Protein AF-A0A2R7KM94-F1 (afdb_monomer_lite)

Foldseek 3Di:
DPQDQQDAPPPDPQLAFCLVVLVVLCVVVVVLVVVLVVDPDPVSVVQSVLLDFAKDALPDGRDHSVNLRVLQRVLQPPNDSNGRFKTKGKFWDDLVRLQVLLCVLPVDNDDWFLVVDGSSSSVSSVVVQVVVVQVVLQLQQVQFVCVVVPSRGSVQWSKIKIKDFWDFDACPDPCNVVVNDPGRDTDIGTGIMMIMITGLATPVSPDGGDQPDPFGFDWDDDPNDIDTGDGD

Secondary structure (DSSP, 8-state):
-PPP--PPGGG--S-S-SHHHHHHTTHHHHHHHHHHTT---HHHHHHHHTT---BB-SS--SB-HHHHHHHHHH--TT--TTS--EE--EEE--HHHHHHHHHHHH--S----GGGS-HHHHHHHHHHHHHHHHHHHHHHHHTT--GGGT--SGGGEEEEEEEE---BPPTTSHHHHTTSS-TTPBPSS---EEEEEEEEEETTS--B--TT-S-SSEEEEETTEEEEE---

Radius of gyration: 19.58 Å; chains: 1; bounding box: 46×34×66 Å

Sequence (232 aa):
MPISKPHSTLGADNKGSCSNLAIYLEKENEELDRIIKKSSSMSEIYQLENRKQGFFTASEINISTIDVISSIDNNKRKLGANDAKYFAPTISFSENELNHIAFLTTGKREVTSVFDLNLSELEQFNNLIREYGCKVMDNYALNFNRQDKGIKTGADLVYFAKIEHFRKYKGTDKEVINGKEISGEYKKGLQSHIHIIVSRKDKTQILKLSPTCNEKQTNRKIGNNEYQVGFD

Structure (mmCIF, N/CA/C/O backbone):
data_AF-A0A2R7KM94-F1
#
_entry.id   AF-A0A2R7KM94-F1
#
loop_
_atom_site.group_PDB
_atom_site.id
_atom_site.type_symbol
_atom_site.label_atom_id
_atom_site.label_alt_id
_atom_site.label_comp_id
_atom_site.label_asym_id
_atom_site.label_entity_id
_atom_site.label_seq_id
_atom_site.pdbx_PDB_ins_code
_atom_site.Cartn_x
_atom_site.Cartn_y
_atom_site.Cartn_z
_atom_site.occupancy
_atom_site.B_iso_or_equiv
_atom_site.auth_seq_id
_atom_site.auth_comp_id
_atom_site.auth_asym_id
_atom_site.auth_atom_id
_atom_site.pdbx_PDB_model_num
ATOM 1 N N . MET A 1 1 ? -7.644 -9.154 -12.229 1.00 34.53 1 MET A N 1
ATOM 2 C CA . MET A 1 1 ? -8.434 -7.906 -12.336 1.00 34.53 1 MET A CA 1
ATOM 3 C C . MET A 1 1 ? -7.580 -6.845 -13.005 1.00 34.53 1 MET A C 1
ATOM 5 O O . MET A 1 1 ? -6.393 -6.811 -12.694 1.00 34.53 1 MET A O 1
ATOM 9 N N . PRO A 1 2 ? -8.134 -6.001 -13.892 1.00 33.16 2 PRO A N 1
ATOM 10 C CA . PRO A 1 2 ? -7.406 -4.843 -14.393 1.00 33.16 2 PRO A CA 1
ATOM 11 C C . PRO A 1 2 ? -7.083 -3.923 -13.213 1.00 33.16 2 PRO A C 1
ATOM 13 O O . PRO A 1 2 ? -7.974 -3.495 -12.481 1.00 33.16 2 PRO A O 1
ATOM 16 N N . ILE A 1 3 ? -5.798 -3.662 -13.000 1.00 39.25 3 ILE A N 1
ATOM 17 C CA . ILE A 1 3 ? -5.342 -2.701 -12.000 1.00 39.25 3 ILE A CA 1
ATOM 18 C C . ILE A 1 3 ? -5.794 -1.328 -12.502 1.00 39.25 3 ILE A C 1
ATOM 20 O O . ILE A 1 3 ? -5.467 -0.939 -13.625 1.00 39.25 3 ILE A O 1
ATOM 24 N N . SER A 1 4 ? -6.597 -0.606 -11.713 1.00 40.94 4 SER A N 1
ATOM 25 C CA . SER A 1 4 ? -6.985 0.766 -12.054 1.00 40.94 4 SER A CA 1
ATOM 26 C C . SER A 1 4 ? -5.717 1.566 -12.337 1.00 40.94 4 SER A C 1
ATOM 28 O O . SER A 1 4 ? -4.798 1.522 -11.514 1.00 40.94 4 SER A O 1
ATOM 30 N N . LYS A 1 5 ? -5.653 2.266 -13.483 1.00 37.12 5 LYS A N 1
ATOM 31 C CA . LYS A 1 5 ? -4.481 3.069 -13.866 1.00 37.12 5 LYS A CA 1
ATOM 32 C C . LYS A 1 5 ? -3.977 3.836 -12.638 1.00 37.12 5 LYS A C 1
ATOM 34 O O . LYS A 1 5 ? -4.784 4.548 -12.035 1.00 37.12 5 LYS A O 1
ATOM 39 N N . PRO A 1 6 ? -2.697 3.691 -12.251 1.00 43.75 6 PRO A N 1
ATOM 40 C CA . PRO A 1 6 ? -2.171 4.364 -11.075 1.00 43.75 6 PRO A CA 1
ATOM 41 C C . PRO A 1 6 ? -2.336 5.870 -11.273 1.00 43.75 6 PRO A C 1
ATOM 43 O O . PRO A 1 6 ? -1.705 6.465 -12.146 1.00 43.75 6 PRO A O 1
ATOM 46 N N . HIS A 1 7 ? -3.233 6.477 -10.502 1.00 38.41 7 HIS A N 1
ATOM 47 C CA . HIS A 1 7 ? -3.357 7.924 -10.430 1.00 38.41 7 HIS A CA 1
ATOM 48 C C . HIS A 1 7 ? -2.357 8.403 -9.381 1.00 38.41 7 HIS A C 1
ATOM 50 O O . HIS A 1 7 ? -2.293 7.819 -8.299 1.00 38.41 7 HIS A O 1
ATOM 56 N N . SER A 1 8 ? -1.547 9.421 -9.681 1.00 40.44 8 SER A N 1
ATOM 57 C CA . SER A 1 8 ? -0.665 9.975 -8.659 1.00 40.44 8 SER A CA 1
ATOM 58 C C . SER A 1 8 ? -1.522 10.567 -7.543 1.00 40.44 8 SER A C 1
ATOM 60 O O . SER A 1 8 ? -2.350 11.455 -7.750 1.00 40.44 8 SER A O 1
ATOM 62 N N . THR A 1 9 ? -1.357 10.043 -6.334 1.00 42.62 9 THR A N 1
ATOM 63 C CA . THR A 1 9 ? -1.934 10.659 -5.145 1.00 42.62 9 THR A CA 1
ATOM 64 C C . THR A 1 9 ? -1.348 12.066 -4.996 1.00 42.62 9 THR A C 1
ATOM 66 O O . THR A 1 9 ? -0.131 12.229 -5.027 1.00 42.62 9 THR A O 1
ATOM 69 N N . LEU A 1 10 ? -2.219 13.066 -4.811 1.00 44.66 10 LEU A N 1
ATOM 70 C CA . LEU A 1 10 ? -1.891 14.458 -4.446 1.00 44.66 10 LEU A CA 1
ATOM 71 C C . LEU A 1 10 ? -1.339 15.374 -5.554 1.00 44.66 10 LEU A C 1
ATOM 73 O O . LEU A 1 10 ? -0.708 16.378 -5.240 1.00 44.66 10 LEU A O 1
ATOM 77 N N . GLY A 1 11 ? -1.561 15.081 -6.841 1.00 44.25 11 GLY A N 1
ATOM 78 C CA . GLY A 1 11 ? -1.118 15.986 -7.918 1.00 44.25 11 GLY A CA 1
ATOM 79 C C . GLY A 1 11 ? 0.408 16.142 -8.015 1.00 44.25 11 GLY A C 1
AT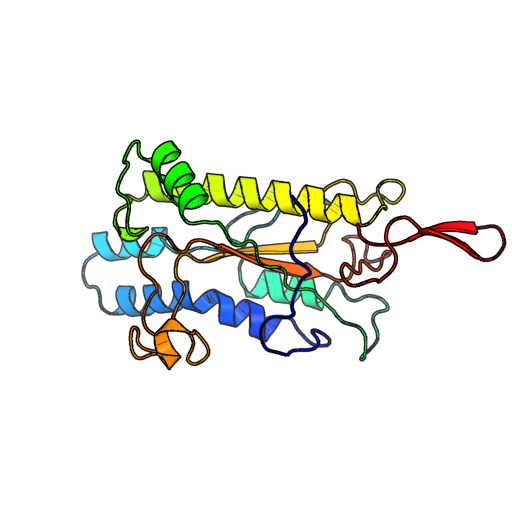OM 80 O O . GLY A 1 11 ? 0.897 16.993 -8.755 1.00 44.25 11 GLY A O 1
ATOM 81 N N . ALA A 1 12 ? 1.162 15.310 -7.290 1.00 58.69 12 ALA A N 1
ATOM 82 C CA . ALA A 1 12 ? 2.603 15.216 -7.403 1.00 58.69 12 ALA A CA 1
ATOM 83 C C . ALA A 1 12 ? 2.967 14.466 -8.691 1.00 58.69 12 ALA A C 1
ATOM 85 O O . ALA A 1 12 ? 2.310 13.503 -9.092 1.00 58.69 12 ALA A O 1
ATOM 86 N N . ASP A 1 13 ? 4.044 14.896 -9.340 1.00 76.50 13 ASP A N 1
ATOM 87 C CA . ASP A 1 13 ? 4.587 14.246 -10.535 1.00 76.50 13 ASP A CA 1
ATOM 88 C C . ASP A 1 13 ? 5.524 13.066 -10.202 1.00 76.50 13 ASP A C 1
ATOM 90 O O . ASP A 1 13 ? 6.129 12.468 -11.095 1.00 76.50 13 ASP A O 1
ATOM 94 N N . ASN A 1 14 ? 5.632 12.732 -8.908 1.00 88.94 14 ASN A N 1
ATOM 95 C CA . ASN A 1 14 ? 6.481 11.697 -8.319 1.00 88.94 14 ASN A CA 1
ATOM 96 C C . ASN A 1 14 ? 7.958 11.784 -8.742 1.00 88.94 14 ASN A C 1
ATOM 98 O O . ASN A 1 14 ? 8.660 10.774 -8.739 1.00 88.94 14 ASN A O 1
ATOM 102 N N . LYS A 1 15 ? 8.458 12.964 -9.134 1.00 92.69 15 LYS A N 1
ATOM 103 C CA . LYS A 1 15 ? 9.851 13.145 -9.590 1.00 92.69 15 LYS A CA 1
ATOM 104 C C . LYS A 1 15 ? 10.853 13.355 -8.454 1.00 92.69 15 LYS A C 1
ATOM 106 O O . LYS A 1 15 ? 12.063 13.261 -8.690 1.00 92.69 15 LYS A O 1
ATOM 111 N N . GLY A 1 16 ? 10.360 13.646 -7.253 1.00 91.06 16 GLY A N 1
ATOM 112 C CA . GLY A 1 16 ? 11.141 13.828 -6.031 1.00 91.06 16 GLY A CA 1
ATOM 113 C C . GLY A 1 16 ? 11.150 12.596 -5.124 1.00 91.06 16 GLY A C 1
ATOM 114 O O . GLY A 1 16 ? 10.899 11.477 -5.570 1.00 91.06 16 GLY A O 1
ATOM 115 N N . SER A 1 17 ? 11.448 12.837 -3.847 1.00 95.19 17 SER A N 1
ATOM 116 C CA . SER A 1 17 ? 11.393 11.836 -2.776 1.00 95.19 17 SER A CA 1
ATOM 117 C C . SER A 1 17 ? 9.972 11.303 -2.562 1.00 95.19 17 SER A C 1
ATOM 119 O O . SER A 1 17 ? 8.992 12.023 -2.790 1.00 95.19 17 SER A O 1
ATOM 121 N N . CYS A 1 18 ? 9.845 10.057 -2.095 1.00 95.81 18 CYS A N 1
ATOM 122 C CA . CYS A 1 18 ? 8.560 9.516 -1.639 1.00 95.81 18 CYS A CA 1
ATOM 123 C C . CYS A 1 18 ? 8.186 9.922 -0.201 1.00 95.81 18 CYS A C 1
ATOM 125 O O . CYS A 1 18 ? 7.099 9.566 0.253 1.00 95.81 18 CYS A O 1
ATOM 127 N N . SER A 1 19 ? 9.033 10.689 0.497 1.00 96.25 19 SER A N 1
ATOM 128 C CA . SER A 1 19 ? 8.860 11.055 1.911 1.00 96.25 19 SER A CA 1
ATOM 129 C C . SER A 1 19 ? 7.503 11.663 2.236 1.00 96.25 19 SER A C 1
ATOM 131 O O . SER A 1 19 ? 6.852 11.205 3.168 1.00 96.25 19 SER A O 1
ATOM 133 N N . ASN A 1 20 ? 7.030 12.624 1.440 1.00 93.25 20 ASN A N 1
ATOM 134 C CA . ASN A 1 20 ? 5.726 13.253 1.659 1.00 93.25 20 ASN A CA 1
ATOM 135 C C . ASN A 1 20 ? 4.589 12.224 1.679 1.00 93.25 20 ASN A C 1
ATOM 137 O O . ASN A 1 20 ? 3.695 12.314 2.516 1.00 93.25 20 ASN A O 1
ATOM 141 N N . LEU A 1 21 ? 4.626 11.243 0.770 1.00 94.56 21 LEU A N 1
ATOM 142 C CA . LEU A 1 21 ? 3.619 10.189 0.719 1.00 94.56 21 LEU A CA 1
ATOM 143 C C . LEU A 1 21 ? 3.811 9.191 1.864 1.00 94.56 21 LEU A C 1
ATOM 145 O O . LEU A 1 21 ? 2.848 8.891 2.555 1.00 94.56 21 LEU A O 1
ATOM 149 N N . ALA A 1 22 ? 5.033 8.705 2.088 1.00 96.75 22 ALA A N 1
ATOM 150 C CA . ALA A 1 22 ? 5.311 7.724 3.135 1.00 96.75 22 ALA A CA 1
ATOM 151 C C . ALA A 1 22 ? 4.930 8.250 4.532 1.00 96.75 22 ALA A C 1
ATOM 153 O O . ALA A 1 22 ? 4.235 7.561 5.270 1.00 96.75 22 ALA A O 1
ATOM 154 N N . ILE A 1 23 ? 5.281 9.504 4.842 1.00 96.56 23 ILE A N 1
ATOM 155 C CA . ILE A 1 23 ? 4.909 10.182 6.093 1.00 96.56 23 ILE A CA 1
ATOM 156 C C . ILE A 1 23 ? 3.394 10.396 6.167 1.00 96.56 23 ILE A C 1
ATOM 158 O O . ILE A 1 23 ? 2.790 10.140 7.201 1.00 96.56 23 ILE A O 1
ATOM 162 N N . TYR A 1 24 ? 2.743 10.813 5.076 1.00 94.81 24 TYR A N 1
ATOM 163 C CA . TYR A 1 24 ? 1.285 10.974 5.068 1.00 94.81 24 TYR A CA 1
ATOM 164 C C . TYR A 1 24 ? 0.539 9.672 5.404 1.00 94.81 24 TYR A C 1
ATOM 166 O O . TYR A 1 24 ? -0.523 9.711 6.026 1.00 94.81 24 TYR A O 1
ATOM 174 N N . LEU A 1 25 ? 1.086 8.517 5.017 1.00 96.38 25 LEU A N 1
ATOM 175 C CA . LEU A 1 25 ? 0.521 7.204 5.339 1.00 96.38 25 LEU A CA 1
ATOM 176 C C . LEU A 1 25 ? 0.733 6.793 6.812 1.00 96.38 25 LEU A C 1
ATOM 178 O O . LEU A 1 25 ? 0.219 5.764 7.240 1.00 96.38 25 LEU A O 1
ATOM 182 N N . GLU A 1 26 ? 1.452 7.568 7.630 1.00 96.62 26 GLU A N 1
ATOM 183 C CA . GLU A 1 26 ? 1.512 7.363 9.089 1.00 96.62 26 GLU A CA 1
ATOM 184 C C . GLU A 1 26 ? 0.308 7.938 9.838 1.00 96.62 26 GLU A C 1
ATOM 186 O O . GLU A 1 26 ? 0.113 7.613 11.005 1.00 96.62 26 GLU A O 1
ATOM 191 N N . LYS A 1 27 ? -0.554 8.718 9.174 1.00 95.56 27 LYS A N 1
ATOM 192 C CA . LYS A 1 27 ? -1.672 9.432 9.812 1.00 95.56 27 LYS A CA 1
ATOM 193 C C . LYS A 1 27 ? -2.559 8.571 10.723 1.00 95.56 27 LYS A C 1
ATOM 195 O O . LYS A 1 27 ? -2.939 9.041 11.789 1.00 95.56 27 LYS A O 1
ATOM 200 N N . GLU A 1 28 ? -2.877 7.329 10.347 1.00 96.62 28 GLU A N 1
ATOM 201 C CA . GLU A 1 28 ? -3.707 6.447 11.188 1.00 96.62 28 GLU A CA 1
ATOM 202 C C . GLU A 1 28 ? -2.956 5.987 12.450 1.00 96.62 28 GLU A C 1
ATOM 204 O O . GLU A 1 28 ? -3.523 5.986 13.543 1.00 96.62 28 GLU A O 1
ATOM 209 N N . ASN A 1 29 ? -1.660 5.679 12.332 1.00 97.69 29 ASN A N 1
ATOM 210 C CA . ASN A 1 29 ? -0.816 5.352 13.483 1.00 97.69 29 ASN A CA 1
ATOM 211 C C . ASN A 1 29 ? -0.631 6.571 14.399 1.00 97.69 29 ASN A C 1
ATOM 213 O O . ASN A 1 29 ? -0.707 6.438 15.618 1.00 97.69 29 ASN A O 1
ATOM 217 N N . GLU A 1 30 ? -0.453 7.767 13.830 1.00 97.38 30 GLU A N 1
ATOM 218 C CA . GLU A 1 30 ? -0.356 9.013 14.598 1.00 97.38 30 GLU A CA 1
ATOM 219 C C . GLU A 1 30 ? -1.650 9.332 15.360 1.00 97.38 30 GLU A C 1
ATOM 221 O O . GLU A 1 30 ? -1.606 9.879 16.465 1.00 97.38 30 GLU A O 1
ATOM 226 N N . GLU A 1 31 ? -2.816 9.025 14.784 1.00 95.62 31 GLU A N 1
ATOM 227 C CA . GLU A 1 31 ? -4.097 9.157 15.480 1.00 95.62 31 GLU A CA 1
ATOM 228 C C . GLU A 1 31 ? -4.171 8.196 16.676 1.00 95.62 31 GLU A C 1
ATOM 230 O O . GLU A 1 31 ? -4.519 8.636 17.776 1.00 95.62 31 GLU A O 1
ATOM 235 N N . LEU A 1 32 ? -3.752 6.934 16.511 1.00 96.62 32 LEU A N 1
ATOM 236 C CA . LEU A 1 32 ? -3.639 5.977 17.619 1.00 96.62 32 LEU A CA 1
ATOM 237 C C . LEU A 1 32 ? -2.663 6.470 18.698 1.00 96.62 32 LEU A C 1
ATOM 239 O O . LEU A 1 32 ? -3.003 6.438 19.879 1.00 96.62 32 LEU A O 1
ATOM 243 N N . ASP A 1 33 ? -1.504 7.014 18.319 1.00 97.31 33 ASP A N 1
ATOM 244 C CA . ASP A 1 33 ? -0.525 7.579 19.259 1.00 97.31 33 ASP A CA 1
ATOM 245 C C . ASP A 1 33 ? -1.107 8.711 20.109 1.00 97.31 33 ASP A C 1
ATOM 247 O O . ASP A 1 33 ? -0.806 8.834 21.299 1.00 97.31 33 ASP A O 1
ATOM 251 N N . ARG A 1 34 ? -1.952 9.563 19.518 1.00 97.00 34 ARG A N 1
ATOM 252 C CA . ARG A 1 34 ? -2.625 10.642 20.258 1.00 97.00 34 ARG A CA 1
ATOM 253 C C . ARG A 1 34 ? -3.618 10.098 21.279 1.00 97.00 34 ARG A C 1
ATOM 255 O O . ARG A 1 34 ? -3.794 10.734 22.318 1.00 97.00 34 ARG A O 1
ATOM 262 N N . ILE A 1 35 ? -4.266 8.970 20.990 1.00 95.62 35 ILE A N 1
ATOM 263 C CA . ILE A 1 35 ? -5.181 8.298 21.921 1.00 95.62 35 ILE A CA 1
ATOM 264 C C . ILE A 1 35 ? -4.371 7.617 23.030 1.00 95.62 35 ILE A C 1
ATOM 266 O O . ILE A 1 35 ? -4.636 7.857 24.205 1.00 95.62 35 ILE A O 1
ATOM 270 N N . ILE A 1 36 ? -3.321 6.871 22.672 1.00 96.31 36 ILE A N 1
ATOM 271 C CA . ILE A 1 36 ? -2.410 6.193 23.607 1.00 96.31 36 ILE A CA 1
ATOM 272 C C . ILE A 1 36 ? -1.829 7.176 24.626 1.00 96.31 36 ILE A C 1
ATOM 274 O O . ILE A 1 36 ? -1.889 6.921 25.824 1.00 96.31 36 ILE A O 1
ATOM 278 N N . LYS A 1 37 ? -1.353 8.347 24.181 1.00 96.06 37 LYS A N 1
ATOM 279 C CA . LYS A 1 37 ? -0.810 9.398 25.064 1.00 96.06 37 LYS A CA 1
ATOM 280 C C . LYS A 1 37 ? -1.805 9.928 26.100 1.00 96.06 37 LYS A C 1
ATOM 282 O O . LYS A 1 37 ? -1.381 10.524 27.086 1.00 96.06 37 LYS A O 1
ATOM 287 N N . LYS A 1 38 ? -3.109 9.780 25.855 1.00 94.88 38 LYS A N 1
ATOM 288 C CA . LYS A 1 38 ? -4.180 10.203 26.768 1.00 94.88 38 LYS A CA 1
ATOM 289 C C . LYS A 1 38 ? -4.696 9.060 27.641 1.00 94.88 38 LYS A C 1
ATOM 291 O O . LYS A 1 38 ? -5.415 9.333 28.599 1.00 94.88 38 LYS A O 1
ATOM 296 N N . SER A 1 39 ? -4.373 7.812 27.305 1.00 91.62 39 SER A N 1
ATOM 297 C CA . SER A 1 39 ? -4.818 6.649 28.063 1.00 91.62 39 SER A CA 1
ATOM 298 C C . SER A 1 39 ? -3.921 6.418 29.276 1.00 91.62 39 SER A C 1
ATOM 300 O O . SER A 1 39 ? -2.696 6.478 29.193 1.00 91.62 39 SER A O 1
ATOM 302 N N . SER A 1 40 ? -4.550 6.112 30.408 1.00 90.50 40 SER A N 1
ATOM 303 C CA . SER A 1 40 ? -3.872 5.687 31.640 1.00 90.50 40 SER A CA 1
ATOM 304 C C . SER A 1 40 ? -3.944 4.171 31.851 1.00 90.50 40 SER A C 1
ATOM 306 O O . SER A 1 40 ? -3.410 3.657 32.833 1.00 90.50 40 SER A O 1
ATOM 308 N N . SER A 1 41 ? -4.635 3.444 30.967 1.00 95.38 41 SER A N 1
ATOM 309 C CA . SER A 1 41 ? -4.872 2.009 31.103 1.00 95.38 41 SER A CA 1
ATOM 310 C C . SER A 1 41 ? -3.864 1.213 30.282 1.00 95.38 41 SER A C 1
ATOM 312 O O . SER A 1 41 ? -3.861 1.270 29.055 1.00 95.38 41 SER A O 1
ATOM 314 N N . MET A 1 42 ? -3.049 0.397 30.953 1.00 94.38 42 MET A N 1
ATOM 315 C CA . MET A 1 42 ? -2.065 -0.459 30.280 1.00 94.38 42 MET A CA 1
ATOM 316 C C . MET A 1 42 ? -2.716 -1.433 29.286 1.00 94.38 42 MET A C 1
ATOM 318 O O . MET A 1 42 ? -2.145 -1.718 28.235 1.00 94.38 42 MET A O 1
ATOM 322 N N . SER A 1 43 ? -3.920 -1.931 29.593 1.00 94.12 43 SER A N 1
ATOM 323 C CA . SER A 1 43 ? -4.640 -2.833 28.691 1.00 94.12 43 SER A CA 1
ATOM 324 C C . SER A 1 43 ? -5.119 -2.114 27.432 1.00 94.12 43 SER A C 1
ATOM 326 O O . SER A 1 43 ? -5.012 -2.672 26.346 1.00 94.12 43 SER A O 1
ATOM 328 N N . GLU A 1 44 ? -5.591 -0.873 27.548 1.00 94.06 44 GLU A N 1
ATOM 329 C CA . GLU A 1 44 ? -6.017 -0.067 26.401 1.00 94.06 44 GLU A CA 1
ATOM 330 C C . GLU A 1 44 ? -4.821 0.324 25.527 1.00 94.06 44 GLU A C 1
ATOM 332 O O . GLU A 1 44 ? -4.880 0.166 24.310 1.00 94.06 44 GLU A O 1
ATOM 337 N N . ILE A 1 45 ? -3.710 0.742 26.144 1.00 96.06 45 ILE A N 1
ATOM 338 C CA . ILE A 1 45 ? -2.457 1.034 25.436 1.00 96.06 45 ILE A CA 1
ATOM 339 C C . ILE A 1 45 ? -2.010 -0.192 24.635 1.00 96.06 45 ILE A C 1
ATOM 341 O O . ILE A 1 45 ? -1.762 -0.081 23.438 1.00 96.06 45 ILE A O 1
ATOM 345 N N . TYR A 1 46 ? -1.984 -1.374 25.259 1.00 96.19 46 TYR A N 1
ATOM 346 C CA . TYR A 1 46 ? -1.641 -2.619 24.570 1.00 96.19 46 TYR A CA 1
ATOM 347 C C . TYR A 1 46 ? -2.576 -2.904 23.384 1.00 96.19 46 TYR A C 1
ATOM 349 O O . TYR A 1 46 ? -2.111 -3.264 22.304 1.00 96.19 46 TYR A O 1
ATOM 357 N N . GLN A 1 47 ? -3.886 -2.714 23.552 1.00 95.00 47 GLN A N 1
ATOM 358 C CA . GLN A 1 47 ? -4.864 -2.919 22.479 1.00 95.00 47 GLN A CA 1
ATOM 359 C C . GLN A 1 47 ? -4.657 -1.947 21.310 1.00 95.00 47 GLN A C 1
ATOM 36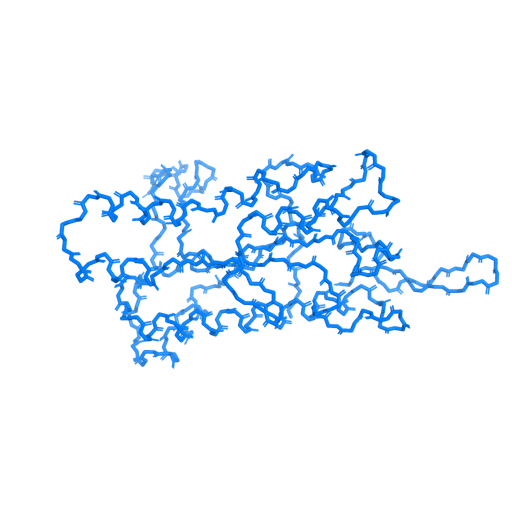1 O O . GLN A 1 47 ? -4.737 -2.361 20.158 1.00 95.00 47 GLN A O 1
ATOM 366 N N . LEU A 1 48 ? -4.386 -0.669 21.583 1.00 96.25 48 LEU A N 1
ATOM 367 C CA . LEU A 1 48 ? -4.181 0.353 20.553 1.00 96.25 48 LEU A CA 1
ATOM 368 C C . LEU A 1 48 ? -2.845 0.181 19.821 1.00 96.25 48 LEU A C 1
ATOM 370 O O . LEU A 1 48 ? -2.802 0.315 18.601 1.00 96.25 48 LEU A O 1
ATOM 374 N N . GLU A 1 49 ? -1.774 -0.168 20.536 1.00 96.19 49 GLU A N 1
ATOM 375 C CA . GLU A 1 49 ? -0.463 -0.453 19.939 1.00 96.19 49 GLU A CA 1
ATOM 376 C C . GLU A 1 49 ? -0.545 -1.610 18.935 1.00 96.19 49 GLU A C 1
ATOM 378 O O . GLU A 1 49 ? -0.073 -1.491 17.807 1.00 96.19 49 GLU A O 1
ATOM 383 N N . ASN A 1 50 ? -1.245 -2.694 19.289 1.00 96.44 50 ASN A N 1
ATOM 384 C CA . ASN A 1 50 ? -1.424 -3.856 18.409 1.00 96.44 50 ASN A CA 1
ATOM 385 C C . ASN A 1 50 ? -2.396 -3.612 17.235 1.00 96.44 50 ASN A C 1
ATOM 387 O O . ASN A 1 50 ? -2.608 -4.507 16.422 1.00 96.44 50 ASN A O 1
ATOM 391 N N . ARG A 1 51 ? -2.996 -2.419 17.124 1.00 97.00 51 ARG A N 1
ATOM 392 C CA . ARG A 1 51 ? -3.814 -2.020 15.965 1.00 97.00 51 ARG A CA 1
ATOM 393 C C . ARG A 1 51 ? -3.020 -1.252 14.911 1.00 97.00 51 ARG A C 1
ATOM 395 O O . ARG A 1 51 ? -3.491 -1.142 13.778 1.00 97.00 51 ARG A O 1
ATOM 402 N N . LYS A 1 52 ? -1.836 -0.735 15.255 1.00 97.56 52 LYS A N 1
ATOM 403 C CA . LYS A 1 52 ? -0.979 0.002 14.319 1.00 97.56 52 LYS A CA 1
ATOM 404 C C . LYS A 1 52 ? -0.570 -0.878 13.145 1.00 97.56 52 LYS A C 1
ATOM 406 O O . LYS A 1 52 ? -0.308 -2.066 13.308 1.00 97.56 52 LYS A O 1
ATOM 411 N N . GLN A 1 53 ? -0.483 -0.274 11.966 1.00 97.81 53 GLN A N 1
ATOM 412 C CA . GLN A 1 53 ? -0.070 -0.959 10.743 1.00 97.81 53 GLN A CA 1
ATOM 413 C C . GLN A 1 53 ? 1.295 -0.445 10.294 1.00 97.81 53 GLN A C 1
ATOM 415 O O . GLN A 1 53 ? 1.499 0.763 10.172 1.00 97.81 53 GLN A O 1
ATOM 420 N N . GLY A 1 54 ? 2.238 -1.349 10.032 1.00 98.12 54 GLY A N 1
ATOM 421 C CA . GLY A 1 54 ? 3.502 -1.014 9.374 1.00 98.12 54 GLY A CA 1
ATOM 422 C C . GLY A 1 54 ? 3.437 -1.204 7.859 1.00 98.12 54 GLY A C 1
ATOM 423 O O . GLY A 1 54 ? 2.474 -1.761 7.326 1.00 98.12 54 GLY A O 1
ATOM 424 N N . PHE A 1 55 ? 4.479 -0.763 7.150 1.00 98.81 55 PHE A N 1
ATOM 425 C CA . PHE A 1 55 ? 4.613 -1.109 5.737 1.00 98.81 55 PHE A CA 1
ATOM 426 C C . PHE A 1 55 ? 4.963 -2.594 5.576 1.00 98.81 55 PHE A C 1
ATOM 428 O O . PHE A 1 55 ? 5.544 -3.217 6.464 1.00 98.81 55 PHE A O 1
ATOM 435 N N . PHE A 1 56 ? 4.634 -3.161 4.423 1.00 98.81 56 PHE A N 1
ATOM 436 C CA . PHE A 1 56 ? 4.954 -4.536 4.068 1.00 98.81 56 PHE A CA 1
ATOM 437 C C . PHE A 1 56 ? 5.417 -4.654 2.613 1.00 98.81 56 PHE A C 1
ATOM 439 O O . PHE A 1 56 ? 5.112 -3.812 1.764 1.00 98.81 56 PHE A O 1
ATOM 446 N N . THR A 1 57 ? 6.159 -5.717 2.329 1.00 98.50 57 THR A N 1
ATOM 447 C CA . THR A 1 57 ? 6.558 -6.155 0.986 1.00 98.50 57 THR A CA 1
ATOM 448 C C . THR A 1 57 ? 6.013 -7.564 0.726 1.00 98.50 57 THR A C 1
ATOM 450 O O . THR A 1 57 ? 5.142 -8.045 1.447 1.00 98.50 57 THR A O 1
ATOM 453 N N . ALA A 1 58 ? 6.524 -8.254 -0.295 1.00 96.69 58 ALA A N 1
ATOM 454 C CA . ALA A 1 58 ? 6.167 -9.645 -0.568 1.00 96.69 58 ALA A CA 1
ATOM 455 C C . ALA A 1 58 ? 6.605 -10.617 0.546 1.00 96.69 58 ALA A C 1
ATOM 457 O O . ALA A 1 58 ? 6.013 -11.685 0.677 1.00 96.69 58 ALA A O 1
ATOM 458 N N . SER A 1 59 ? 7.639 -10.272 1.321 1.00 95.25 59 SER A N 1
ATOM 459 C CA . SER A 1 59 ? 8.269 -11.178 2.295 1.00 95.25 59 SER A CA 1
ATOM 460 C C . SER A 1 59 ? 8.382 -10.616 3.709 1.00 95.25 59 SER A C 1
ATOM 462 O O . SER A 1 59 ? 8.617 -11.375 4.643 1.00 95.25 59 SER A O 1
ATOM 464 N N . GLU A 1 60 ? 8.245 -9.304 3.876 1.00 97.88 60 GLU A N 1
ATOM 465 C CA . GLU A 1 60 ? 8.472 -8.623 5.150 1.00 97.88 60 GLU A CA 1
ATOM 466 C C . GLU A 1 60 ? 7.258 -7.782 5.533 1.00 97.88 60 GLU A C 1
ATOM 468 O O . GLU A 1 60 ? 6.596 -7.200 4.674 1.00 97.88 60 GLU A O 1
ATOM 473 N N . ILE A 1 61 ? 6.988 -7.705 6.833 1.00 97.75 61 ILE A N 1
ATOM 474 C CA . ILE A 1 61 ? 5.943 -6.873 7.435 1.00 97.75 61 ILE A CA 1
ATOM 475 C C . ILE A 1 61 ? 6.579 -5.940 8.467 1.00 97.75 61 ILE A C 1
ATOM 477 O O . ILE A 1 61 ? 7.710 -6.166 8.891 1.00 97.75 61 ILE A O 1
ATOM 481 N N . ASN A 1 62 ? 5.836 -4.928 8.910 1.00 96.94 62 ASN A N 1
ATOM 482 C CA . ASN A 1 62 ? 6.264 -3.987 9.952 1.00 96.94 62 ASN A CA 1
ATOM 483 C C . ASN A 1 62 ? 7.521 -3.174 9.597 1.00 96.94 62 ASN A C 1
ATOM 485 O O . ASN A 1 62 ? 8.332 -2.841 10.458 1.00 96.94 62 ASN A O 1
ATOM 489 N N . ILE A 1 63 ? 7.660 -2.819 8.321 1.00 98.50 63 ILE A N 1
ATOM 490 C CA . ILE A 1 63 ? 8.746 -1.984 7.807 1.00 98.50 63 ILE A CA 1
ATOM 491 C C . ILE A 1 63 ? 8.480 -0.522 8.180 1.00 98.50 63 ILE A C 1
ATOM 493 O O . ILE A 1 63 ? 7.349 -0.033 8.064 1.00 98.50 63 ILE A O 1
ATOM 497 N N . SER A 1 64 ? 9.524 0.182 8.622 1.00 98.06 64 SER A N 1
ATOM 498 C CA . SER A 1 64 ? 9.413 1.573 9.057 1.00 98.06 64 SER A CA 1
ATOM 499 C C . SER A 1 64 ? 9.307 2.545 7.879 1.00 98.06 64 SER A C 1
ATOM 501 O O . SER A 1 64 ? 9.857 2.315 6.801 1.00 98.06 64 SER A O 1
ATOM 503 N N . THR A 1 65 ? 8.670 3.696 8.102 1.00 98.12 65 THR A N 1
ATOM 504 C CA . THR A 1 65 ? 8.619 4.783 7.108 1.00 98.12 65 THR A CA 1
ATOM 505 C C . THR A 1 65 ? 10.014 5.225 6.647 1.00 98.12 65 THR A C 1
ATOM 507 O O . THR A 1 65 ? 10.209 5.532 5.472 1.00 98.12 65 THR A O 1
ATOM 510 N N . ILE A 1 66 ? 11.009 5.227 7.539 1.00 98.25 66 ILE A N 1
ATOM 511 C CA . ILE A 1 66 ? 12.382 5.634 7.207 1.00 98.25 66 ILE A CA 1
ATOM 512 C C . ILE A 1 66 ? 13.014 4.640 6.225 1.00 98.25 66 ILE A C 1
ATOM 514 O O . ILE A 1 66 ? 13.630 5.058 5.241 1.00 98.25 66 ILE A O 1
ATOM 518 N N . ASP A 1 67 ? 12.810 3.341 6.447 1.00 98.56 67 ASP A N 1
ATOM 519 C CA . ASP A 1 67 ? 13.332 2.290 5.569 1.00 98.56 67 ASP A CA 1
ATOM 520 C C . ASP A 1 67 ? 12.680 2.339 4.188 1.00 98.56 67 ASP A C 1
ATOM 522 O O . ASP A 1 67 ? 13.368 2.190 3.175 1.00 98.56 67 ASP A O 1
ATOM 526 N N . VAL A 1 68 ? 11.374 2.626 4.131 1.00 98.62 68 VAL A N 1
ATOM 527 C CA . VAL A 1 68 ? 10.640 2.837 2.874 1.00 98.62 68 VAL A CA 1
ATOM 528 C C . VAL A 1 68 ? 11.247 3.997 2.087 1.00 98.62 68 VAL A C 1
ATOM 530 O O . VAL A 1 68 ? 11.580 3.835 0.910 1.00 98.62 68 VAL A O 1
ATOM 533 N N . ILE A 1 69 ? 11.424 5.155 2.734 1.00 98.44 69 ILE A N 1
ATOM 534 C CA . ILE A 1 69 ? 11.977 6.361 2.101 1.00 98.44 69 ILE A CA 1
ATOM 535 C C . ILE A 1 69 ? 13.387 6.089 1.592 1.00 98.44 69 ILE A C 1
ATOM 537 O O . ILE A 1 69 ? 13.673 6.311 0.416 1.00 98.44 69 ILE A O 1
ATOM 541 N N . SER A 1 70 ? 14.252 5.557 2.455 1.00 98.50 70 SER A N 1
ATOM 542 C CA . SER A 1 70 ? 15.634 5.233 2.105 1.00 98.50 70 SER A CA 1
ATOM 543 C C . SER A 1 70 ? 15.700 4.263 0.924 1.00 98.50 70 SER A C 1
ATOM 545 O O . SER A 1 70 ? 16.432 4.497 -0.041 1.00 98.50 70 SER A O 1
ATOM 547 N N . SER A 1 71 ? 14.894 3.201 0.950 1.00 98.31 71 SER A N 1
ATOM 548 C CA . SER A 1 71 ? 14.896 2.174 -0.092 1.00 98.31 71 SER A CA 1
ATOM 549 C C . SER A 1 71 ? 14.439 2.717 -1.443 1.00 98.31 71 SER A C 1
ATOM 551 O O . SER A 1 71 ? 15.105 2.487 -2.452 1.00 98.31 71 SER A O 1
ATOM 553 N N . ILE A 1 72 ? 13.332 3.463 -1.482 1.00 98.19 72 ILE A N 1
ATOM 554 C CA . ILE A 1 72 ? 12.789 4.022 -2.726 1.00 98.19 72 ILE A CA 1
ATOM 555 C C . ILE A 1 72 ? 13.698 5.130 -3.274 1.00 98.19 72 ILE A C 1
ATOM 557 O O . ILE A 1 72 ? 14.052 5.111 -4.455 1.00 98.19 72 ILE A O 1
ATOM 561 N N . ASP A 1 73 ? 14.142 6.062 -2.431 1.00 97.44 73 ASP A N 1
ATOM 562 C CA . ASP A 1 73 ? 14.906 7.231 -2.877 1.00 97.44 73 ASP A CA 1
ATOM 563 C C . ASP A 1 73 ? 16.328 6.888 -3.336 1.00 97.44 73 ASP A C 1
ATOM 565 O O . ASP A 1 73 ? 16.906 7.620 -4.153 1.00 97.44 73 ASP A O 1
ATOM 569 N N . ASN A 1 74 ? 16.896 5.783 -2.846 1.00 97.88 74 ASN A N 1
ATOM 570 C CA . ASN A 1 74 ? 18.193 5.271 -3.289 1.00 97.88 74 ASN A CA 1
ATOM 571 C C . ASN A 1 74 ? 18.088 4.373 -4.536 1.00 97.88 74 ASN A C 1
ATOM 573 O O . ASN A 1 74 ? 19.090 4.128 -5.216 1.00 97.88 74 ASN A O 1
ATOM 577 N N . ASN A 1 75 ? 16.884 3.936 -4.912 1.00 97.88 75 ASN A N 1
ATOM 578 C CA . ASN A 1 75 ? 16.633 3.070 -6.064 1.00 97.88 75 ASN A CA 1
ATOM 579 C C . ASN A 1 75 ? 16.414 3.874 -7.365 1.00 97.88 75 ASN A C 1
ATOM 581 O O . ASN A 1 75 ? 15.436 3.696 -8.084 1.00 97.88 75 ASN A O 1
ATOM 585 N N . LYS A 1 76 ? 17.333 4.797 -7.684 1.00 96.38 76 LYS A N 1
ATOM 586 C CA . LYS A 1 76 ? 17.162 5.787 -8.770 1.00 96.38 76 LYS A CA 1
ATOM 587 C C . LYS A 1 76 ? 18.279 5.825 -9.815 1.00 96.38 76 LYS A C 1
ATOM 589 O O . LYS A 1 76 ? 18.409 6.814 -10.542 1.00 96.38 76 LYS A O 1
ATOM 594 N N . ARG A 1 77 ? 19.098 4.773 -9.934 1.00 97.19 77 ARG A N 1
ATOM 595 C CA . ARG A 1 77 ? 20.217 4.738 -10.895 1.00 97.19 77 ARG A CA 1
ATOM 596 C C . ARG A 1 77 ? 19.751 5.081 -12.317 1.00 97.19 77 ARG A C 1
ATOM 598 O O . ARG A 1 77 ? 18.864 4.427 -12.872 1.00 97.19 77 ARG A O 1
ATOM 605 N N . LYS A 1 78 ? 20.407 6.079 -12.926 1.00 95.75 78 LYS A N 1
ATOM 606 C CA . LYS A 1 78 ? 20.121 6.603 -14.280 1.00 95.75 78 LYS A CA 1
ATOM 607 C C . LYS A 1 78 ? 18.693 7.160 -14.461 1.00 95.75 78 LYS A C 1
ATOM 609 O O . LYS A 1 78 ? 18.175 7.165 -15.584 1.00 95.75 78 LYS A O 1
ATOM 614 N N . LEU A 1 79 ? 18.043 7.607 -13.384 1.00 95.69 79 LEU A N 1
ATOM 615 C CA . LEU A 1 79 ? 16.847 8.451 -13.460 1.00 95.69 79 LEU A CA 1
ATOM 616 C C . LEU A 1 79 ? 17.256 9.927 -13.416 1.00 95.69 79 LEU A C 1
ATOM 618 O O . LEU A 1 79 ? 18.005 10.337 -12.532 1.00 95.69 79 LEU A O 1
ATOM 622 N N . GLY A 1 80 ? 16.773 10.715 -14.375 1.00 94.25 80 GLY A N 1
ATOM 623 C CA . GLY A 1 80 ? 17.017 12.158 -14.427 1.00 94.25 80 GLY A CA 1
ATOM 624 C C . GLY A 1 80 ? 16.127 12.950 -13.467 1.00 94.25 80 GLY A C 1
ATOM 625 O O . GLY A 1 80 ? 15.235 12.405 -12.818 1.00 94.25 80 GLY A O 1
ATOM 626 N N . ALA A 1 81 ? 16.316 14.269 -13.410 1.00 92.38 81 ALA A N 1
ATOM 627 C CA . ALA A 1 81 ? 15.468 15.152 -12.603 1.00 92.38 81 ALA A CA 1
ATOM 628 C C . ALA A 1 81 ? 13.987 15.062 -13.016 1.00 92.38 81 ALA A C 1
ATOM 630 O O . ALA A 1 81 ? 13.116 14.932 -12.164 1.00 92.38 81 ALA A O 1
ATOM 631 N N . ASN A 1 82 ? 13.721 15.007 -14.325 1.00 92.12 82 ASN A N 1
ATOM 632 C CA . ASN A 1 82 ? 12.364 14.985 -14.876 1.00 92.12 82 ASN A CA 1
ATOM 633 C C . ASN A 1 82 ? 11.689 13.603 -14.866 1.00 92.12 82 ASN A C 1
ATOM 635 O O . ASN A 1 82 ? 10.511 13.482 -15.194 1.00 92.12 82 ASN A O 1
ATOM 639 N N . ASP A 1 83 ? 12.432 12.559 -14.505 1.00 92.44 83 ASP A N 1
ATOM 640 C CA . ASP A 1 83 ? 11.919 11.200 -14.426 1.00 92.44 83 ASP A CA 1
ATOM 641 C C . ASP A 1 83 ? 11.096 11.012 -13.144 1.00 92.44 83 ASP A C 1
ATOM 643 O O . ASP A 1 83 ? 11.589 11.319 -12.061 1.00 92.44 83 ASP A O 1
ATOM 647 N N . ALA A 1 84 ? 9.905 10.408 -13.225 1.00 94.12 84 ALA A N 1
ATOM 648 C CA . ALA A 1 84 ? 9.253 9.856 -12.033 1.00 94.12 84 ALA A CA 1
ATOM 649 C C . ALA A 1 84 ? 10.222 8.895 -11.317 1.00 94.12 84 ALA A C 1
ATOM 651 O O . ALA A 1 84 ? 10.959 8.164 -11.984 1.00 94.12 84 ALA A O 1
ATOM 652 N N . LYS A 1 85 ? 10.259 8.919 -9.986 1.00 95.88 85 LYS A N 1
ATOM 653 C CA . LYS A 1 85 ? 11.106 8.062 -9.141 1.00 95.88 85 LYS A CA 1
ATOM 654 C C . LYS A 1 85 ? 10.332 6.862 -8.616 1.00 95.88 85 LYS A C 1
ATOM 656 O O . LYS A 1 85 ? 10.886 5.771 -8.535 1.00 95.88 85 LYS A O 1
ATOM 661 N N . TYR A 1 86 ? 9.043 7.049 -8.366 1.00 96.50 86 TYR A N 1
ATOM 662 C CA . TYR A 1 86 ? 8.127 6.012 -7.917 1.00 96.50 86 TYR A CA 1
ATOM 663 C C . TYR A 1 86 ? 6.731 6.209 -8.524 1.00 96.50 86 TYR A C 1
ATOM 665 O O . TYR A 1 86 ? 6.406 7.259 -9.085 1.00 96.50 86 TYR A O 1
ATOM 673 N N . PHE A 1 87 ? 5.897 5.187 -8.398 1.00 95.62 87 PHE A N 1
ATOM 674 C CA . PHE A 1 87 ? 4.464 5.227 -8.662 1.00 95.62 87 PHE A CA 1
ATOM 675 C C . PHE A 1 87 ? 3.714 4.856 -7.386 1.00 95.62 87 PHE A C 1
ATOM 677 O O . PHE A 1 87 ? 4.271 4.196 -6.509 1.00 95.62 87 PHE A O 1
ATOM 684 N N . ALA A 1 88 ? 2.463 5.300 -7.284 1.00 94.88 88 ALA A N 1
ATOM 685 C CA . ALA A 1 88 ? 1.680 5.163 -6.064 1.00 94.88 88 ALA A CA 1
ATOM 686 C C . ALA A 1 88 ? 0.288 4.551 -6.316 1.00 94.88 88 ALA A C 1
ATOM 688 O O . ALA A 1 88 ? -0.711 5.263 -6.207 1.00 94.88 88 ALA A O 1
ATOM 689 N N . PRO A 1 89 ? 0.182 3.277 -6.749 1.00 94.06 89 PRO A N 1
ATOM 690 C CA . PRO A 1 89 ? -1.120 2.644 -6.911 1.00 94.06 89 PRO A CA 1
ATOM 691 C C . PRO A 1 89 ? -1.828 2.451 -5.561 1.00 94.06 89 PRO A C 1
ATOM 693 O O . PRO A 1 89 ? -1.202 2.318 -4.509 1.00 94.06 89 PRO A O 1
ATOM 696 N N . THR A 1 90 ? -3.157 2.385 -5.610 1.00 95.00 90 THR A N 1
ATOM 697 C CA . THR A 1 90 ? -4.002 2.067 -4.456 1.00 95.00 90 THR A CA 1
ATOM 698 C C . THR A 1 90 ? -4.910 0.901 -4.813 1.00 95.00 90 THR A C 1
ATOM 700 O O . THR A 1 90 ? -5.545 0.912 -5.867 1.00 95.00 90 THR A O 1
ATOM 703 N N . ILE A 1 91 ? -5.009 -0.084 -3.924 1.00 95.62 91 ILE A N 1
ATOM 704 C CA . ILE A 1 91 ? -5.994 -1.163 -4.022 1.00 95.62 91 ILE A CA 1
ATOM 705 C C . ILE A 1 91 ? -7.192 -0.755 -3.178 1.00 95.62 91 ILE A C 1
ATOM 707 O O . ILE A 1 91 ? -7.075 -0.572 -1.967 1.00 95.62 91 ILE A O 1
ATOM 711 N N . SER A 1 92 ? -8.337 -0.588 -3.831 1.00 93.31 92 SER A N 1
ATOM 712 C CA . SER A 1 92 ? -9.606 -0.295 -3.170 1.00 93.31 92 SER A CA 1
ATOM 713 C C . SER A 1 92 ? -10.482 -1.532 -3.207 1.00 93.31 92 SER A C 1
ATOM 715 O O . SER A 1 92 ? -10.775 -2.023 -4.292 1.00 93.31 92 SER A O 1
ATOM 717 N N . PHE A 1 93 ? -10.909 -1.991 -2.039 1.00 95.25 93 PHE A N 1
ATOM 718 C CA . PHE A 1 93 ? -11.885 -3.064 -1.927 1.00 95.25 93 PHE A CA 1
ATOM 719 C C . PHE A 1 93 ? -13.296 -2.482 -1.968 1.00 95.25 93 PHE A C 1
ATOM 721 O O . PHE A 1 93 ? -13.548 -1.377 -1.476 1.00 95.25 93 PHE A O 1
ATOM 728 N N . SER A 1 94 ? -14.211 -3.225 -2.574 1.00 95.31 94 SER A N 1
ATOM 729 C CA . SER A 1 94 ? -15.640 -2.979 -2.448 1.00 95.31 94 SER A CA 1
ATOM 730 C C . SER A 1 94 ? -16.131 -3.351 -1.049 1.00 95.31 94 SER A C 1
ATOM 732 O O . SER A 1 94 ? -15.525 -4.159 -0.345 1.00 95.31 94 SER A O 1
ATOM 734 N N . GLU A 1 95 ? -17.276 -2.794 -0.663 1.00 94.69 95 GLU A N 1
ATOM 735 C CA . GLU A 1 95 ? -17.944 -3.136 0.596 1.00 94.69 95 GLU A CA 1
ATOM 736 C C . GLU A 1 95 ? -18.208 -4.647 0.708 1.00 94.69 95 GLU A C 1
ATOM 738 O O . GLU A 1 95 ? -17.923 -5.255 1.736 1.00 94.69 95 GLU A O 1
ATOM 743 N N . ASN A 1 96 ? -18.652 -5.282 -0.382 1.00 95.62 96 ASN A N 1
ATOM 744 C CA . ASN A 1 96 ? -18.895 -6.725 -0.421 1.00 95.62 96 ASN A CA 1
ATOM 745 C C . ASN A 1 96 ? -17.616 -7.546 -0.206 1.00 95.62 96 ASN A C 1
ATOM 747 O O . ASN A 1 96 ? -17.656 -8.551 0.499 1.00 95.62 96 ASN A O 1
ATOM 751 N N . GLU A 1 97 ? -16.488 -7.132 -0.790 1.00 96.81 97 GLU A N 1
ATOM 752 C CA . GLU A 1 97 ? -15.200 -7.804 -0.578 1.00 96.81 97 GLU A CA 1
ATOM 753 C C . GLU A 1 97 ? -14.743 -7.675 0.876 1.00 96.81 97 GLU A C 1
ATOM 755 O O . GLU A 1 97 ? -14.351 -8.671 1.478 1.00 96.81 97 GLU A O 1
ATOM 760 N N . LEU A 1 98 ? -14.847 -6.483 1.472 1.00 97.25 98 LEU A N 1
ATOM 761 C CA . LEU A 1 98 ? -14.461 -6.268 2.870 1.00 97.25 98 LEU A CA 1
ATOM 762 C C . LEU A 1 98 ? -15.350 -7.047 3.839 1.00 97.25 98 LEU A C 1
ATOM 764 O O . LEU A 1 98 ? -14.833 -7.699 4.744 1.00 97.25 98 LEU A O 1
ATOM 768 N N . ASN A 1 99 ? -16.664 -7.045 3.615 1.00 96.31 99 ASN A N 1
ATOM 769 C CA . ASN A 1 99 ? -17.606 -7.828 4.410 1.00 96.31 99 ASN A CA 1
ATOM 770 C C . ASN A 1 99 ? -17.337 -9.330 4.273 1.00 96.31 99 ASN A C 1
ATOM 772 O O . ASN A 1 99 ? -17.420 -10.066 5.254 1.00 96.31 99 ASN A O 1
ATOM 776 N N . HIS A 1 100 ? -16.968 -9.796 3.077 1.00 97.00 100 HIS A N 1
ATOM 777 C CA . HIS A 1 100 ? -16.595 -11.189 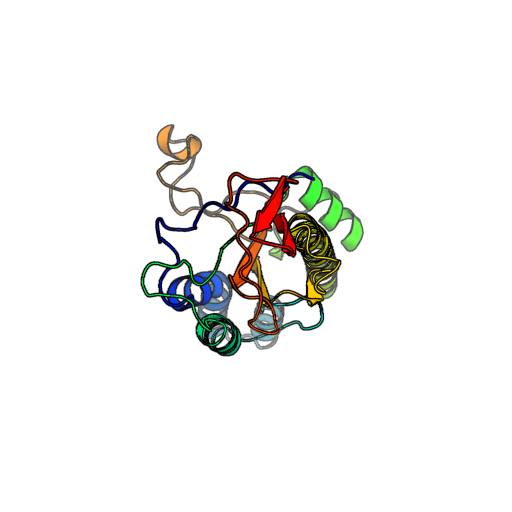2.868 1.00 97.00 100 HIS A CA 1
ATOM 778 C C . HIS A 1 100 ? -15.310 -11.560 3.620 1.00 97.00 100 HIS A C 1
ATOM 780 O O . HIS A 1 100 ? -15.288 -12.581 4.304 1.00 97.00 100 HIS A O 1
ATOM 786 N N . ILE A 1 101 ? -14.268 -10.724 3.559 1.00 97.25 101 ILE A N 1
ATOM 787 C CA . ILE A 1 101 ? -13.022 -10.941 4.311 1.00 97.25 101 ILE A CA 1
ATOM 788 C C . ILE A 1 101 ? -13.308 -10.945 5.820 1.00 97.25 101 ILE A C 1
ATOM 790 O O . ILE A 1 101 ? -12.866 -11.853 6.516 1.00 97.25 101 ILE A O 1
ATOM 794 N N . ALA A 1 102 ? -14.097 -9.991 6.323 1.00 97.38 102 ALA A N 1
ATOM 795 C CA . ALA A 1 102 ? -14.483 -9.941 7.734 1.00 97.38 102 ALA A CA 1
ATOM 796 C C . ALA A 1 102 ? -15.272 -11.186 8.162 1.00 97.38 102 ALA A C 1
ATOM 798 O O . ALA A 1 102 ? -15.034 -11.736 9.238 1.00 97.38 102 ALA A O 1
ATOM 799 N N . PHE A 1 103 ? -16.174 -11.679 7.313 1.00 97.12 103 PHE A N 1
ATOM 800 C CA . PHE A 1 103 ? -16.897 -12.920 7.571 1.00 97.12 103 PHE A CA 1
ATOM 801 C C . PHE A 1 103 ? -15.955 -14.129 7.643 1.00 97.12 103 PHE A C 1
ATOM 803 O O . PHE A 1 103 ? -16.106 -14.954 8.541 1.00 97.12 103 PHE A O 1
ATOM 810 N N . LEU A 1 104 ? -14.963 -14.226 6.751 1.00 96.75 104 LEU A N 1
ATOM 811 C CA . LEU A 1 104 ? -13.991 -15.325 6.760 1.00 96.75 104 LEU A CA 1
ATOM 812 C C . LEU A 1 104 ? -13.153 -15.369 8.046 1.00 96.75 104 LEU A C 1
ATOM 814 O O . LEU A 1 104 ? -12.795 -16.460 8.481 1.00 96.75 104 LEU A O 1
ATOM 818 N N . THR A 1 105 ? -12.851 -14.220 8.656 1.00 95.00 105 THR A N 1
ATOM 819 C CA . THR A 1 105 ? -11.996 -14.160 9.855 1.00 95.00 105 THR A CA 1
ATOM 820 C C . THR A 1 105 ? -12.763 -14.181 11.171 1.00 95.00 105 THR A C 1
ATOM 822 O O . THR A 1 105 ? -12.211 -14.584 12.190 1.00 95.00 105 THR A O 1
ATOM 825 N N . THR A 1 106 ? -14.032 -13.768 11.171 1.00 94.56 106 THR A N 1
ATOM 826 C CA . THR A 1 106 ? -14.829 -13.625 12.404 1.00 94.56 106 THR A CA 1
ATOM 827 C C . THR A 1 106 ? -16.046 -14.544 12.478 1.00 94.56 106 THR A C 1
ATOM 829 O O . THR A 1 106 ? -16.601 -14.744 13.557 1.00 94.56 106 THR A O 1
ATOM 832 N N . GLY A 1 107 ? -16.541 -15.041 11.340 1.00 94.62 107 GLY A N 1
ATOM 833 C CA . GLY A 1 107 ? -17.858 -15.676 11.222 1.00 94.62 107 GLY A CA 1
ATOM 834 C C . GLY A 1 107 ? -19.051 -14.719 11.388 1.00 94.62 107 GLY A C 1
ATOM 835 O O . GLY A 1 107 ? -20.202 -15.157 11.312 1.00 94.62 107 GLY A O 1
ATOM 836 N N . LYS A 1 108 ? -18.814 -13.417 11.602 1.00 92.12 108 LYS A N 1
ATOM 837 C CA . LYS A 1 108 ? -19.845 -12.389 11.813 1.00 92.12 108 LYS A CA 1
ATOM 838 C C . LYS A 1 108 ? -20.275 -11.787 10.477 1.00 92.12 108 LYS A C 1
ATOM 840 O O . LYS A 1 108 ? -19.460 -11.577 9.584 1.00 92.12 108 LYS A O 1
ATOM 845 N N . ARG A 1 109 ? -21.570 -11.492 10.344 1.00 85.44 109 ARG A N 1
ATOM 846 C CA . ARG A 1 109 ? -22.142 -10.868 9.134 1.00 85.44 109 ARG A CA 1
ATOM 847 C C . ARG A 1 109 ? -22.229 -9.345 9.210 1.00 85.44 109 ARG A C 1
ATOM 849 O O . ARG A 1 109 ? -22.329 -8.704 8.174 1.00 85.44 109 ARG A O 1
ATOM 856 N N . GLU A 1 110 ? -22.177 -8.783 10.413 1.00 85.06 110 GLU A N 1
ATOM 857 C CA . GLU A 1 110 ? -22.364 -7.352 10.662 1.00 85.06 110 GLU A CA 1
ATOM 858 C C . GLU A 1 110 ? -21.142 -6.791 11.396 1.00 85.06 110 GLU A C 1
ATOM 860 O O . GLU A 1 110 ? -21.152 -6.602 12.608 1.00 85.06 110 GLU A O 1
ATOM 865 N N . VAL A 1 111 ? -20.054 -6.579 10.652 1.00 91.88 111 VAL A N 1
ATOM 866 C CA . VAL A 1 111 ? -18.863 -5.866 11.137 1.00 91.88 111 VAL A CA 1
ATOM 867 C C . VAL A 1 111 ? -18.860 -4.493 10.484 1.00 91.88 111 VAL A C 1
ATOM 869 O O . VAL A 1 111 ? -18.746 -4.382 9.265 1.00 91.88 111 VAL A O 1
ATOM 872 N N . THR A 1 112 ? -19.005 -3.442 11.288 1.00 90.44 112 THR A N 1
ATOM 873 C CA . THR A 1 112 ? -19.126 -2.068 10.776 1.00 90.44 112 THR A CA 1
ATOM 874 C C . THR A 1 112 ? -17.814 -1.301 10.848 1.00 90.44 112 THR A C 1
ATOM 876 O O . THR A 1 112 ? -17.618 -0.345 10.099 1.00 90.44 112 THR A O 1
ATOM 879 N N . SER A 1 113 ? -16.907 -1.732 11.724 1.00 94.06 113 SER A N 1
ATOM 880 C CA . SER A 1 113 ? -15.614 -1.111 11.965 1.00 94.06 113 SER A CA 1
ATOM 881 C C . SER A 1 113 ? -14.564 -2.155 12.335 1.00 94.06 113 SER A C 1
ATOM 883 O O . SER A 1 113 ? -14.859 -3.164 12.970 1.00 94.06 113 SER A O 1
ATOM 885 N N . VAL A 1 114 ? -13.296 -1.877 12.026 1.00 95.19 114 VAL A N 1
ATOM 886 C CA . VAL A 1 114 ? -12.172 -2.693 12.518 1.00 95.19 114 VAL A CA 1
ATOM 887 C C . VAL A 1 114 ? -12.015 -2.624 14.042 1.00 95.19 114 VAL A C 1
ATOM 889 O O . VAL A 1 114 ? -11.352 -3.472 14.637 1.00 95.19 114 VAL A O 1
ATOM 892 N N . PHE A 1 115 ? -12.635 -1.638 14.700 1.00 94.12 115 PHE A N 1
ATOM 893 C CA . PHE A 1 115 ? -12.701 -1.568 16.161 1.00 94.12 115 PHE A CA 1
ATOM 894 C C . PHE A 1 115 ? -13.649 -2.609 16.773 1.00 94.12 115 PHE A C 1
ATOM 896 O O . PHE A 1 115 ? -13.463 -2.959 17.936 1.00 94.12 115 PHE A O 1
ATOM 903 N N . ASP A 1 116 ? -14.573 -3.173 15.987 1.00 93.69 116 ASP A N 1
ATOM 904 C CA . ASP A 1 116 ? -15.462 -4.265 16.414 1.00 93.69 116 ASP A CA 1
ATOM 905 C C . ASP A 1 116 ? -14.718 -5.617 16.499 1.00 93.69 116 ASP A C 1
ATOM 907 O O . ASP A 1 116 ? -15.228 -6.594 17.055 1.00 93.69 116 ASP A O 1
ATOM 911 N N . LEU A 1 117 ? -13.508 -5.683 15.929 1.00 95.69 117 LEU A N 1
ATOM 912 C CA . LEU A 1 117 ? -12.650 -6.864 15.907 1.00 95.69 117 LEU A CA 1
ATOM 913 C C . LEU A 1 117 ? -11.761 -6.917 17.148 1.00 95.69 117 LEU A C 1
ATOM 915 O O . LEU A 1 117 ? -11.154 -5.911 17.532 1.00 95.69 117 LEU A O 1
ATOM 919 N N . ASN A 1 118 ? -11.614 -8.105 17.736 1.00 95.75 118 ASN A N 1
ATOM 920 C CA . ASN A 1 118 ? -10.532 -8.350 18.692 1.00 95.75 118 ASN A CA 1
ATOM 921 C C . ASN A 1 118 ? -9.171 -8.452 17.968 1.00 95.75 118 ASN A C 1
ATOM 923 O O . ASN A 1 118 ? -9.118 -8.546 16.744 1.00 95.75 118 ASN A O 1
ATOM 927 N N . LEU A 1 119 ? -8.056 -8.451 18.709 1.00 96.94 119 LEU A N 1
ATOM 928 C CA . LEU A 1 119 ? -6.712 -8.437 18.107 1.00 96.94 119 LEU A CA 1
ATOM 929 C C . LEU A 1 119 ? -6.429 -9.637 17.194 1.00 96.94 119 LEU A C 1
ATOM 931 O O . LEU A 1 119 ? -5.784 -9.475 16.165 1.00 96.94 119 LEU A O 1
ATOM 935 N N . SER A 1 120 ? -6.921 -10.830 17.541 1.00 97.25 120 SER A N 1
ATOM 936 C CA . SER A 1 120 ? -6.716 -12.022 16.712 1.00 97.25 120 SER A CA 1
ATOM 937 C C . SER A 1 120 ? -7.532 -11.952 15.420 1.00 97.25 120 SER A C 1
ATOM 939 O O . SER A 1 120 ? -7.008 -12.239 14.347 1.00 97.25 120 SER A O 1
ATOM 941 N N . GLU A 1 121 ? -8.792 -11.517 15.514 1.00 97.81 121 GLU A N 1
ATOM 942 C CA . GLU A 1 121 ? -9.665 -11.296 14.355 1.00 97.81 121 GLU A CA 1
ATOM 943 C C . GLU A 1 121 ? -9.100 -10.215 13.421 1.00 97.81 121 GLU A C 1
ATOM 945 O O . GLU A 1 121 ? -9.099 -10.390 12.202 1.00 97.81 121 GLU A O 1
ATOM 950 N N . LEU A 1 122 ? -8.594 -9.115 13.991 1.00 98.06 122 LEU A N 1
ATOM 951 C CA . LEU A 1 122 ? -7.980 -8.022 13.243 1.00 98.06 122 LEU A CA 1
ATOM 952 C C . LEU A 1 122 ? -6.701 -8.474 12.538 1.00 98.06 122 LEU A C 1
ATOM 954 O O . LEU A 1 122 ? -6.523 -8.172 11.362 1.00 98.06 122 LEU A O 1
ATOM 958 N N . GLU A 1 123 ? -5.830 -9.221 13.217 1.00 97.81 123 GLU A N 1
ATOM 959 C CA . GLU A 1 123 ? -4.597 -9.713 12.599 1.00 97.81 123 GLU A CA 1
ATOM 960 C C . GLU A 1 123 ? -4.895 -10.667 11.438 1.00 97.81 123 GLU A C 1
ATOM 962 O O . GLU A 1 123 ? -4.303 -10.547 10.366 1.00 97.81 123 GLU A O 1
ATOM 967 N N . GLN A 1 124 ? -5.871 -11.566 11.595 1.00 98.25 124 GLN A N 1
ATOM 968 C CA . GLN A 1 124 ? -6.307 -12.437 10.500 1.00 98.25 124 GLN A CA 1
ATOM 969 C C . GLN A 1 124 ? -6.902 -11.635 9.335 1.00 98.25 124 GLN A C 1
ATOM 971 O O . GLN A 1 124 ? -6.602 -11.916 8.173 1.00 98.25 124 GLN A O 1
ATOM 976 N N . PHE A 1 125 ? -7.716 -10.617 9.635 1.00 98.44 125 PHE A N 1
ATOM 977 C CA . PHE A 1 125 ? -8.306 -9.724 8.634 1.00 98.44 125 PHE A CA 1
ATOM 978 C C . PHE A 1 125 ? -7.218 -8.991 7.840 1.00 98.44 125 PHE A C 1
ATOM 980 O O . PHE A 1 125 ? -7.219 -9.006 6.606 1.00 98.44 125 PHE A O 1
ATOM 987 N N . ASN A 1 126 ? -6.227 -8.440 8.541 1.00 98.44 126 ASN A N 1
ATOM 988 C CA . ASN A 1 126 ? -5.076 -7.771 7.946 1.00 98.44 126 ASN A CA 1
ATOM 989 C C . ASN A 1 126 ? -4.199 -8.727 7.145 1.00 98.44 126 ASN A C 1
ATOM 991 O O . ASN A 1 126 ? -3.709 -8.351 6.080 1.00 98.44 126 ASN A O 1
ATOM 995 N N . ASN A 1 127 ? -4.028 -9.968 7.602 1.00 98.50 127 ASN A N 1
ATOM 996 C CA . ASN A 1 127 ? -3.271 -10.967 6.865 1.00 98.50 127 ASN A CA 1
ATOM 997 C C . ASN A 1 127 ? -3.923 -11.294 5.513 1.00 98.50 127 ASN A C 1
ATOM 999 O O . ASN A 1 127 ? -3.235 -11.273 4.494 1.00 98.50 127 ASN A O 1
ATOM 1003 N N . LEU A 1 128 ? -5.245 -11.495 5.466 1.00 98.50 128 LEU A N 1
ATOM 1004 C CA . LEU A 1 128 ? -5.955 -11.730 4.200 1.00 98.50 128 LEU A CA 1
ATOM 1005 C C . LEU A 1 128 ? -5.861 -10.530 3.247 1.00 98.50 128 LEU A C 1
ATOM 1007 O O . LEU A 1 128 ? -5.661 -10.707 2.042 1.00 98.50 128 LEU A O 1
ATOM 1011 N N . ILE A 1 129 ? -5.950 -9.305 3.774 1.00 98.38 129 ILE A N 1
ATOM 1012 C CA . ILE A 1 129 ? -5.752 -8.085 2.981 1.00 98.38 129 ILE A CA 1
ATOM 1013 C C . ILE A 1 129 ? -4.316 -8.013 2.438 1.00 98.38 129 ILE A C 1
ATOM 1015 O O . ILE A 1 129 ? -4.135 -7.738 1.248 1.00 98.38 129 ILE A O 1
ATOM 1019 N N . ARG A 1 130 ? -3.295 -8.294 3.263 1.00 98.38 130 ARG A N 1
ATOM 1020 C CA . ARG A 1 130 ? -1.884 -8.333 2.834 1.00 98.38 130 ARG A CA 1
ATOM 1021 C C . ARG A 1 130 ? -1.668 -9.366 1.734 1.00 98.38 130 ARG A C 1
ATOM 1023 O O . ARG A 1 130 ? -1.098 -9.028 0.700 1.00 98.38 130 ARG A O 1
ATOM 1030 N N . GLU A 1 131 ? -2.160 -10.589 1.914 1.00 98.19 131 GLU A N 1
ATOM 1031 C CA . GLU A 1 131 ? -2.046 -11.663 0.921 1.00 98.19 131 GLU A CA 1
ATOM 1032 C C . GLU A 1 131 ? -2.688 -11.284 -0.414 1.00 98.19 131 GLU A C 1
ATOM 1034 O O . GLU A 1 131 ? -2.106 -11.516 -1.479 1.00 98.19 131 GLU A O 1
ATOM 1039 N N . TYR A 1 132 ? -3.869 -10.662 -0.373 1.00 98.12 132 TYR A N 1
ATOM 1040 C CA . TYR A 1 132 ? -4.506 -10.133 -1.572 1.00 98.12 132 TYR A CA 1
ATOM 1041 C C . TYR A 1 132 ? -3.637 -9.056 -2.234 1.00 98.12 132 TYR A C 1
ATOM 1043 O O . TYR A 1 132 ? -3.400 -9.108 -3.441 1.00 98.12 132 TYR A O 1
ATOM 1051 N N . GLY A 1 133 ? -3.108 -8.115 -1.446 1.00 98.06 133 GLY A N 1
ATOM 1052 C CA . GLY A 1 133 ? -2.185 -7.084 -1.918 1.00 98.06 133 GLY A CA 1
ATOM 1053 C C . GLY A 1 133 ? -0.947 -7.657 -2.610 1.00 98.06 133 GLY A C 1
ATOM 1054 O O . GLY A 1 133 ? -0.595 -7.210 -3.702 1.00 98.06 133 GLY A O 1
ATOM 1055 N N . CYS A 1 134 ? -0.329 -8.689 -2.033 1.00 98.31 134 CYS A N 1
ATOM 1056 C CA . CYS A 1 134 ? 0.814 -9.381 -2.629 1.00 98.31 134 CYS A CA 1
ATOM 1057 C C . CYS A 1 134 ? 0.447 -10.036 -3.968 1.00 98.31 134 CYS A C 1
ATOM 1059 O O . CYS A 1 134 ? 1.143 -9.818 -4.956 1.00 98.31 134 CYS A O 1
ATOM 1061 N N . LYS A 1 135 ? -0.698 -10.728 -4.055 1.00 98.25 135 LYS A N 1
ATOM 1062 C CA . LYS A 1 135 ? -1.187 -11.312 -5.321 1.00 98.25 135 LYS A CA 1
ATOM 1063 C C . LYS A 1 135 ? -1.470 -10.255 -6.389 1.00 98.25 135 LYS A C 1
ATOM 1065 O O . LYS A 1 135 ? -1.249 -10.487 -7.579 1.00 98.25 135 LYS A O 1
ATOM 1070 N N . VAL A 1 136 ? -1.971 -9.082 -6.000 1.00 97.81 136 VAL A N 1
ATOM 1071 C CA . VAL A 1 136 ? -2.125 -7.954 -6.931 1.00 97.81 136 VAL A CA 1
ATOM 1072 C C . VAL A 1 136 ? -0.760 -7.476 -7.418 1.00 97.81 136 VAL A C 1
ATOM 1074 O O . VAL A 1 136 ? -0.612 -7.223 -8.611 1.00 97.81 136 VAL A O 1
ATOM 1077 N N . MET A 1 137 ? 0.242 -7.398 -6.542 1.00 98.00 137 MET A N 1
ATOM 1078 C CA . MET A 1 137 ? 1.594 -6.983 -6.921 1.00 98.00 137 MET A CA 1
ATOM 1079 C C . MET A 1 137 ? 2.342 -8.017 -7.769 1.00 98.00 137 MET A C 1
ATOM 1081 O O . MET A 1 137 ? 3.129 -7.623 -8.628 1.00 98.00 137 MET A O 1
ATOM 1085 N N . ASP A 1 138 ? 2.045 -9.307 -7.617 1.00 98.19 138 ASP A N 1
ATOM 1086 C CA . ASP A 1 138 ? 2.501 -10.343 -8.548 1.00 98.19 138 ASP A CA 1
ATOM 1087 C C . ASP A 1 138 ? 1.947 -10.101 -9.951 1.00 98.19 138 ASP A C 1
ATOM 1089 O O . ASP A 1 138 ? 2.704 -10.039 -10.919 1.00 98.19 138 ASP A O 1
ATOM 1093 N N . ASN A 1 139 ? 0.639 -9.858 -10.063 1.00 97.19 139 ASN A N 1
ATOM 1094 C CA . ASN A 1 139 ? 0.021 -9.515 -11.345 1.00 97.19 139 ASN A CA 1
ATOM 1095 C C . ASN A 1 139 ? 0.565 -8.192 -11.910 1.00 97.19 139 ASN A C 1
ATOM 1097 O O . ASN A 1 139 ? 0.841 -8.092 -13.102 1.00 97.19 139 ASN A O 1
ATOM 1101 N N . TYR A 1 140 ? 0.786 -7.191 -11.056 1.00 96.38 140 TYR A N 1
ATOM 1102 C CA . TYR A 1 140 ? 1.399 -5.924 -11.448 1.00 96.38 140 TYR A CA 1
ATOM 1103 C C . TYR A 1 140 ? 2.803 -6.129 -12.037 1.00 96.38 140 TYR A C 1
ATOM 1105 O O . TYR A 1 140 ? 3.147 -5.506 -13.038 1.00 96.38 140 TYR A O 1
ATOM 1113 N N . ALA A 1 141 ? 3.610 -7.019 -11.452 1.00 96.31 141 ALA A N 1
ATOM 1114 C CA . ALA A 1 141 ? 4.927 -7.361 -11.979 1.00 96.31 141 ALA A CA 1
ATOM 1115 C C . ALA A 1 141 ? 4.833 -8.040 -13.353 1.00 96.31 141 ALA A C 1
ATOM 1117 O O . ALA A 1 141 ? 5.564 -7.671 -14.277 1.00 96.31 141 ALA A O 1
ATOM 1118 N N . LEU A 1 142 ? 3.907 -8.992 -13.503 1.00 95.50 142 LEU A N 1
ATOM 1119 C CA . LEU A 1 142 ? 3.703 -9.717 -14.756 1.00 95.50 142 LEU A CA 1
ATOM 1120 C C . LEU A 1 142 ? 3.314 -8.786 -15.910 1.00 95.50 142 LEU A C 1
ATOM 1122 O O . LEU A 1 142 ? 3.802 -8.967 -17.028 1.00 95.50 142 LEU A O 1
ATOM 1126 N N . ASN A 1 143 ? 2.520 -7.752 -15.630 1.00 94.50 143 ASN A N 1
ATOM 1127 C CA . ASN A 1 143 ? 2.048 -6.820 -16.650 1.00 94.50 143 ASN A CA 1
ATOM 1128 C C . ASN A 1 143 ? 3.170 -5.989 -17.287 1.00 94.50 143 ASN A C 1
ATOM 1130 O O . ASN A 1 143 ? 2.951 -5.439 -18.360 1.00 94.50 143 ASN A O 1
ATOM 1134 N N . PHE A 1 144 ? 4.382 -5.931 -16.714 1.00 93.06 144 PHE A N 1
ATOM 1135 C CA . PHE A 1 144 ? 5.531 -5.295 -17.376 1.00 93.06 144 PHE A CA 1
ATOM 1136 C C . PHE A 1 144 ? 6.075 -6.077 -18.577 1.00 93.06 144 PHE A C 1
ATOM 1138 O O . PHE A 1 144 ? 6.869 -5.513 -19.333 1.00 93.06 144 PHE A O 1
ATOM 1145 N N . ASN A 1 145 ? 5.702 -7.352 -18.744 1.00 91.50 145 ASN A N 1
ATOM 1146 C CA . ASN A 1 145 ? 6.192 -8.215 -19.823 1.00 91.50 145 ASN A CA 1
ATOM 1147 C C . ASN A 1 145 ? 7.739 -8.282 -19.849 1.00 91.50 145 ASN A C 1
ATOM 1149 O O . ASN A 1 145 ? 8.404 -7.931 -20.829 1.00 91.50 145 ASN A O 1
ATOM 1153 N N . ARG A 1 146 ? 8.323 -8.622 -18.689 1.00 91.94 146 ARG A N 1
ATOM 1154 C CA . ARG A 1 146 ? 9.775 -8.639 -18.397 1.00 91.94 146 ARG A CA 1
ATOM 1155 C C . ARG A 1 146 ? 10.234 -9.916 -17.685 1.00 91.94 146 ARG A C 1
ATOM 1157 O O . ARG A 1 146 ? 11.272 -9.917 -17.020 1.00 91.94 146 ARG A O 1
ATOM 1164 N N . GLN A 1 147 ? 9.474 -10.997 -17.802 1.00 92.75 147 GLN A N 1
ATOM 1165 C CA . GLN A 1 147 ? 9.736 -12.279 -17.145 1.00 92.75 147 GLN A CA 1
ATOM 1166 C C . GLN A 1 147 ? 11.065 -12.886 -17.615 1.00 92.75 147 GLN A C 1
ATOM 1168 O O . GLN A 1 147 ? 11.814 -13.439 -16.807 1.00 92.75 147 GLN A O 1
ATOM 1173 N N . ASP A 1 148 ? 11.398 -12.701 -18.895 1.00 91.25 148 ASP A N 1
ATOM 1174 C CA . ASP A 1 148 ? 12.683 -13.044 -19.516 1.00 91.25 148 ASP A CA 1
ATOM 1175 C C . ASP A 1 148 ? 13.870 -12.285 -18.896 1.00 91.25 148 ASP A C 1
ATOM 1177 O O . ASP A 1 148 ? 14.996 -12.776 -18.891 1.00 91.25 148 ASP A O 1
ATOM 1181 N N . LYS A 1 149 ? 13.611 -11.104 -18.322 1.00 91.06 149 LYS A N 1
ATOM 1182 C CA . LYS A 1 149 ? 14.602 -10.240 -17.659 1.00 91.06 149 LYS A CA 1
ATOM 1183 C C . LYS A 1 149 ? 14.538 -10.300 -16.134 1.00 91.06 149 LYS A C 1
ATOM 1185 O O . LYS A 1 149 ? 15.150 -9.465 -15.473 1.00 91.06 149 LYS A O 1
ATOM 1190 N N . GLY A 1 150 ? 13.816 -11.276 -15.586 1.00 93.62 150 GLY A N 1
ATOM 1191 C CA . GLY A 1 150 ? 13.774 -11.547 -14.151 1.00 93.62 150 GLY A CA 1
ATOM 1192 C C . GLY A 1 150 ? 12.647 -10.865 -13.377 1.00 93.62 150 GLY A C 1
ATOM 1193 O O . GLY A 1 150 ? 12.624 -11.007 -12.165 1.00 93.62 150 GLY A O 1
ATOM 1194 N N . ILE A 1 151 ? 11.701 -10.174 -14.026 1.00 95.75 151 ILE A N 1
ATOM 1195 C CA . ILE A 1 151 ? 10.503 -9.647 -13.347 1.00 95.75 151 ILE A CA 1
ATOM 1196 C C . ILE A 1 151 ? 9.379 -10.675 -13.465 1.00 95.75 151 ILE A C 1
ATOM 1198 O O . ILE A 1 151 ? 8.673 -10.712 -14.473 1.00 95.75 151 ILE A O 1
ATOM 1202 N N . LYS A 1 152 ? 9.253 -11.551 -12.468 1.00 96.06 152 LYS A N 1
ATOM 1203 C CA . LYS A 1 152 ? 8.311 -12.681 -12.477 1.00 96.06 152 LYS A CA 1
ATOM 1204 C C . LYS A 1 152 ? 7.187 -12.511 -11.463 1.00 96.06 152 LYS A C 1
ATOM 1206 O O . LYS A 1 152 ? 6.085 -12.989 -11.701 1.00 96.06 152 LYS A O 1
ATOM 1211 N N . THR A 1 153 ? 7.471 -11.854 -10.347 1.00 97.38 153 THR A N 1
ATOM 1212 C CA . THR A 1 153 ? 6.561 -11.680 -9.210 1.00 97.38 153 THR A CA 1
ATOM 1213 C C . THR A 1 153 ? 6.731 -10.289 -8.602 1.00 97.38 153 THR A C 1
ATOM 1215 O O . THR A 1 153 ? 7.680 -9.565 -8.918 1.00 97.38 153 THR A O 1
ATOM 1218 N N . GLY A 1 154 ? 5.843 -9.910 -7.684 1.00 96.81 154 GLY A N 1
ATOM 1219 C CA . GLY A 1 154 ? 5.966 -8.677 -6.912 1.00 96.81 154 GLY A CA 1
ATOM 1220 C C . GLY A 1 154 ? 7.264 -8.649 -6.106 1.00 96.81 154 GLY A C 1
ATOM 1221 O O . GLY A 1 154 ? 7.846 -7.582 -5.917 1.00 96.81 154 GLY A O 1
ATOM 1222 N N . ALA A 1 155 ? 7.782 -9.818 -5.717 1.00 96.94 155 ALA A N 1
ATOM 1223 C CA . ALA A 1 155 ? 9.064 -9.950 -5.037 1.00 96.94 155 ALA A CA 1
ATOM 1224 C C . ALA A 1 155 ? 10.270 -9.539 -5.901 1.00 96.94 155 ALA A C 1
ATOM 1226 O O . ALA A 1 155 ? 11.350 -9.369 -5.350 1.00 96.94 155 ALA A O 1
ATOM 1227 N N . ASP A 1 156 ? 10.126 -9.322 -7.209 1.00 96.88 156 ASP A N 1
ATOM 1228 C CA . ASP A 1 156 ? 11.203 -8.801 -8.069 1.00 96.88 156 ASP A CA 1
ATOM 1229 C C . ASP A 1 156 ? 11.191 -7.261 -8.166 1.00 96.88 156 ASP A C 1
ATOM 1231 O O . ASP A 1 156 ? 12.119 -6.636 -8.693 1.00 96.88 156 ASP A O 1
ATOM 1235 N N . LEU A 1 157 ? 10.150 -6.626 -7.621 1.00 97.62 157 LEU A N 1
ATOM 1236 C CA . LEU A 1 157 ? 9.982 -5.178 -7.565 1.00 97.62 157 LEU A CA 1
ATOM 1237 C C . LEU A 1 157 ? 10.528 -4.611 -6.250 1.00 97.62 157 LEU A C 1
ATOM 1239 O O . LEU A 1 157 ? 10.602 -5.295 -5.230 1.00 97.62 157 LEU A O 1
ATOM 1243 N N . VAL A 1 158 ? 10.863 -3.320 -6.252 1.00 98.38 158 VAL A N 1
ATOM 1244 C CA . VAL A 1 158 ? 11.036 -2.555 -5.011 1.00 98.38 158 VAL A CA 1
ATOM 1245 C C . VAL A 1 158 ? 9.717 -1.844 -4.740 1.00 98.38 158 VAL A C 1
ATOM 1247 O O . VAL A 1 158 ? 9.435 -0.813 -5.352 1.00 98.38 158 VAL A O 1
ATOM 1250 N N . TYR A 1 159 ? 8.885 -2.416 -3.872 1.00 98.56 159 TYR A N 1
ATOM 1251 C CA . TYR A 1 159 ? 7.627 -1.806 -3.455 1.00 98.56 159 TYR A CA 1
ATOM 1252 C C . TYR A 1 159 ? 7.411 -1.943 -1.953 1.00 98.56 159 TYR A C 1
ATOM 1254 O O . TYR A 1 159 ? 7.883 -2.894 -1.335 1.00 98.56 159 TYR A O 1
ATOM 1262 N N . PHE A 1 160 ? 6.649 -1.005 -1.404 1.00 98.75 160 PHE A N 1
ATOM 1263 C CA . PHE A 1 160 ? 6.180 -1.020 -0.028 1.00 98.75 160 PHE A CA 1
ATOM 1264 C C . PHE A 1 160 ? 4.697 -0.695 -0.026 1.00 98.75 160 PHE A C 1
ATOM 1266 O O . PHE A 1 160 ? 4.269 0.277 -0.647 1.00 98.75 160 PHE A O 1
ATOM 1273 N N . ALA A 1 161 ? 3.913 -1.521 0.642 1.00 98.62 161 ALA A N 1
ATOM 1274 C CA . ALA A 1 161 ? 2.477 -1.372 0.762 1.00 98.62 161 ALA A CA 1
ATOM 1275 C C . ALA A 1 161 ? 2.098 -1.108 2.220 1.00 98.62 161 ALA A C 1
ATOM 1277 O O . ALA A 1 161 ? 2.802 -1.539 3.125 1.00 98.62 161 ALA A O 1
ATOM 1278 N N . LYS A 1 162 ? 0.998 -0.400 2.461 1.00 98.50 162 LYS A N 1
ATOM 1279 C CA . LYS A 1 162 ? 0.465 -0.153 3.802 1.00 98.50 162 LYS A CA 1
ATOM 1280 C C . LYS A 1 162 ? -1.050 -0.259 3.780 1.00 98.50 162 LYS A C 1
ATOM 1282 O O . LYS A 1 162 ? -1.686 0.262 2.861 1.00 98.50 162 LYS A O 1
ATOM 1287 N N . ILE A 1 163 ? -1.603 -0.961 4.765 1.00 98.50 163 ILE A N 1
ATOM 1288 C CA . ILE A 1 163 ? -3.049 -1.045 4.975 1.00 98.50 163 ILE A CA 1
ATOM 1289 C C . ILE A 1 163 ? -3.494 0.207 5.727 1.00 98.50 163 ILE A C 1
ATOM 1291 O O . ILE A 1 163 ? -2.879 0.581 6.721 1.00 98.50 163 ILE A O 1
ATOM 1295 N N . GLU A 1 164 ? -4.568 0.821 5.245 1.00 97.56 164 GLU A N 1
ATOM 1296 C CA . GLU A 1 164 ? -5.322 1.855 5.952 1.00 97.56 164 GLU A CA 1
ATOM 1297 C C . GLU A 1 164 ? -6.757 1.381 6.119 1.00 97.56 164 GLU A C 1
ATOM 1299 O O . GLU A 1 164 ? -7.322 0.780 5.200 1.00 97.56 164 GLU A O 1
ATOM 1304 N N . HIS A 1 165 ? -7.347 1.630 7.282 1.00 98.00 165 HIS A N 1
ATOM 1305 C CA . HIS A 1 165 ? -8.674 1.131 7.631 1.00 98.00 165 HIS A CA 1
ATOM 1306 C C . HIS A 1 165 ? -9.783 2.152 7.434 1.00 98.00 165 HIS A C 1
ATOM 1308 O O . HIS A 1 165 ? -10.953 1.761 7.355 1.00 98.00 165 HIS A O 1
ATOM 1314 N N . PHE A 1 166 ? -9.436 3.432 7.313 1.00 95.94 166 PHE A N 1
ATOM 1315 C CA . PHE A 1 166 ? -10.401 4.512 7.323 1.00 95.94 166 PHE A CA 1
ATOM 1316 C C . PHE A 1 166 ? -10.289 5.402 6.090 1.00 95.94 166 PHE A C 1
ATOM 1318 O O . PHE A 1 166 ? -9.219 5.735 5.590 1.00 95.94 166 PHE A O 1
ATOM 1325 N N . ARG A 1 167 ? -11.443 5.859 5.606 1.00 93.12 167 ARG A N 1
ATOM 1326 C CA . ARG A 1 167 ? -11.535 6.881 4.560 1.00 93.12 167 ARG A CA 1
ATOM 1327 C C . ARG A 1 167 ? -12.352 8.037 5.087 1.00 93.12 167 ARG A C 1
ATOM 1329 O O . ARG A 1 167 ? -13.386 7.818 5.707 1.00 93.12 167 ARG A O 1
ATOM 1336 N N . LYS A 1 168 ? -11.909 9.261 4.814 1.00 93.12 168 LYS A N 1
ATOM 1337 C CA . LYS A 1 168 ? -12.664 10.479 5.123 1.00 93.12 168 LYS A CA 1
ATOM 1338 C C . LYS A 1 168 ? -13.399 10.964 3.878 1.00 93.12 168 LYS A C 1
ATOM 1340 O O . LYS A 1 168 ? -12.894 10.809 2.760 1.00 93.12 168 LYS A O 1
ATOM 1345 N N . TYR A 1 169 ? -14.578 11.545 4.057 1.00 93.31 169 TYR A N 1
ATOM 1346 C CA . TYR A 1 169 ? -15.252 12.270 2.988 1.00 93.31 169 TYR A CA 1
ATOM 1347 C C . TYR A 1 169 ? -14.414 13.470 2.559 1.00 93.31 169 TYR A C 1
ATOM 1349 O O . TYR A 1 169 ? -13.898 14.222 3.389 1.00 93.31 169 TYR A O 1
ATOM 1357 N N . LYS A 1 170 ? -14.279 13.656 1.248 1.00 91.56 170 LYS A N 1
ATOM 1358 C CA . LYS A 1 170 ? -13.613 14.830 0.675 1.00 91.56 170 LYS A CA 1
ATOM 1359 C C . LYS A 1 170 ? -14.646 15.904 0.362 1.00 91.56 170 LYS A C 1
ATOM 1361 O O . LYS A 1 170 ? -15.765 15.584 -0.016 1.00 91.56 170 LYS A O 1
ATOM 1366 N N . GLY A 1 171 ? -14.250 17.176 0.395 1.00 90.06 171 GLY A N 1
ATOM 1367 C CA . GLY A 1 171 ? -15.119 18.287 -0.025 1.00 90.06 171 GLY A CA 1
ATOM 1368 C C . GLY A 1 171 ? -15.636 18.177 -1.467 1.00 90.06 171 GLY A C 1
ATOM 1369 O O . GLY A 1 171 ? -16.653 18.765 -1.809 1.00 90.06 171 GLY A O 1
ATOM 1370 N N . THR A 1 172 ? -14.952 17.395 -2.305 1.00 92.00 172 THR A N 1
ATOM 1371 C CA . THR A 1 172 ? -15.340 17.102 -3.691 1.00 92.00 172 THR A CA 1
ATOM 1372 C C . THR A 1 172 ? -16.267 15.892 -3.833 1.00 92.00 172 THR A C 1
ATOM 1374 O O . THR A 1 172 ? -16.707 15.601 -4.944 1.00 92.00 172 THR A O 1
ATOM 1377 N N . ASP A 1 173 ? -16.519 15.140 -2.757 1.00 91.12 173 ASP A N 1
ATOM 1378 C CA . ASP A 1 173 ? -17.421 13.988 -2.791 1.00 91.12 173 ASP A CA 1
ATOM 1379 C C . ASP A 1 173 ? -18.860 14.485 -2.995 1.00 91.12 173 ASP A C 1
ATOM 1381 O O . ASP A 1 173 ? -19.284 15.485 -2.409 1.00 91.12 173 ASP A O 1
ATOM 1385 N N . LYS A 1 174 ? -19.634 13.790 -3.837 1.00 94.88 174 LYS A N 1
ATOM 1386 C CA . LYS A 1 174 ? -20.998 14.214 -4.204 1.00 94.88 174 LYS A CA 1
ATOM 1387 C C . LYS A 1 174 ? -21.907 14.305 -2.982 1.00 94.88 174 LYS A C 1
ATOM 1389 O O . LYS A 1 174 ? -22.783 15.158 -2.920 1.00 94.88 174 LYS A O 1
ATOM 1394 N N . GLU A 1 175 ? -21.707 13.417 -2.021 1.00 94.25 175 GLU A N 1
ATOM 1395 C CA . GLU A 1 175 ? -22.420 13.348 -0.754 1.00 94.25 175 GLU A CA 1
ATOM 1396 C C . GLU A 1 175 ? -22.198 14.615 0.077 1.00 94.25 175 GLU A C 1
ATOM 1398 O O . GLU A 1 175 ? -23.154 15.137 0.646 1.00 94.25 175 GLU A O 1
ATOM 1403 N N . VAL A 1 176 ? -20.975 15.153 0.066 1.00 94.19 176 VAL A N 1
ATOM 1404 C CA . VAL A 1 176 ? -2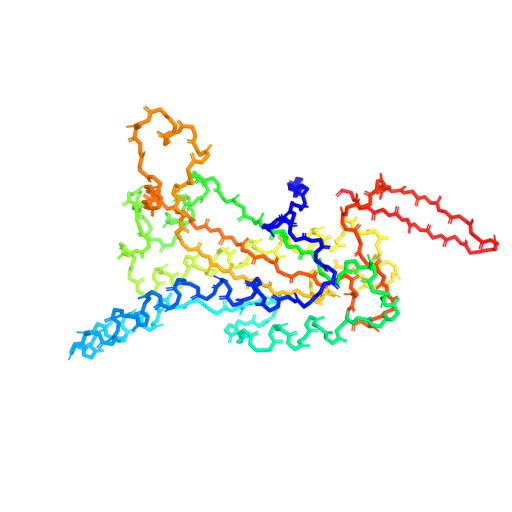0.638 16.407 0.749 1.00 94.19 176 VAL A CA 1
ATOM 1405 C C . VAL A 1 176 ? -21.198 17.608 0.002 1.00 94.19 176 VAL A C 1
ATOM 1407 O O . VAL A 1 176 ? -21.830 18.467 0.610 1.00 94.19 176 VAL A O 1
ATOM 1410 N N . ILE A 1 177 ? -21.041 17.647 -1.324 1.00 95.81 177 ILE A N 1
ATOM 1411 C CA . ILE A 1 177 ? -21.584 18.727 -2.166 1.00 95.81 177 ILE A CA 1
ATOM 1412 C C . ILE A 1 177 ? -23.108 18.835 -2.009 1.00 95.81 177 ILE A C 1
ATOM 1414 O O . ILE A 1 177 ? -23.656 19.932 -1.969 1.00 95.81 177 ILE A O 1
ATOM 1418 N N . ASN A 1 178 ? -23.792 17.699 -1.871 1.00 96.12 178 ASN A N 1
ATOM 1419 C CA . ASN A 1 178 ? -25.238 17.639 -1.666 1.00 96.12 178 ASN A CA 1
ATOM 1420 C C . ASN A 1 178 ? -25.666 17.844 -0.198 1.00 96.12 178 ASN A C 1
ATOM 1422 O O . ASN A 1 178 ? -26.845 17.673 0.107 1.00 96.12 178 ASN A O 1
ATOM 1426 N N . GLY A 1 179 ? -24.735 18.147 0.715 1.00 94.50 179 GLY A N 1
ATOM 1427 C CA . GLY A 1 179 ? -25.011 18.383 2.135 1.00 94.50 179 GLY A CA 1
ATOM 1428 C C . GLY A 1 179 ? -25.463 17.150 2.925 1.00 94.50 179 GLY A C 1
ATOM 1429 O O . GLY A 1 179 ? -26.016 17.301 4.011 1.00 94.50 179 GLY A O 1
ATOM 1430 N N . LYS A 1 180 ? -25.269 15.934 2.394 1.00 95.88 180 LYS A N 1
ATOM 1431 C CA . LYS A 1 180 ? -25.649 14.678 3.069 1.00 95.88 180 LYS A CA 1
ATOM 1432 C C . LYS A 1 180 ? -24.612 14.217 4.087 1.00 95.88 180 LYS A C 1
ATOM 1434 O O . LYS A 1 180 ? -24.968 13.557 5.054 1.00 95.88 180 LYS A O 1
ATOM 1439 N N . GLU A 1 181 ? -23.347 14.520 3.833 1.00 96.06 181 GLU A N 1
ATOM 1440 C CA . GLU A 1 181 ? -22.204 14.130 4.659 1.00 96.06 181 GLU A CA 1
ATOM 1441 C C . GLU A 1 181 ? -21.261 15.335 4.809 1.00 96.06 181 GLU A C 1
ATOM 1443 O O . GLU A 1 181 ? -21.348 16.302 4.048 1.00 96.06 181 GLU A O 1
ATOM 1448 N N . ILE A 1 182 ? -20.360 15.305 5.791 1.00 95.44 182 ILE A N 1
ATOM 1449 C CA . ILE A 1 182 ? -19.471 16.435 6.109 1.00 95.44 182 ILE A CA 1
ATOM 1450 C C . ILE A 1 182 ? -18.041 16.109 5.667 1.00 95.44 182 ILE A C 1
ATOM 1452 O O . ILE A 1 182 ? -17.526 15.022 5.919 1.00 95.44 182 ILE A O 1
ATOM 1456 N N . SER A 1 183 ? -17.366 17.061 5.013 1.00 95.62 183 SER A N 1
ATOM 1457 C CA . SER A 1 183 ? -15.953 16.903 4.644 1.00 95.62 183 SER A CA 1
ATOM 1458 C C . SER A 1 183 ? -15.090 16.668 5.885 1.00 95.62 183 SER A C 1
ATOM 1460 O O . SER A 1 183 ? -15.136 17.450 6.829 1.00 95.62 183 SER A O 1
ATOM 1462 N N . GLY A 1 184 ? -14.237 15.648 5.841 1.00 92.56 184 GLY A N 1
ATOM 1463 C CA . GLY A 1 184 ? -13.361 15.264 6.947 1.00 92.56 184 GLY A CA 1
ATOM 1464 C C . GLY A 1 184 ? -13.941 14.190 7.868 1.00 92.56 184 GLY A C 1
ATOM 1465 O O . GLY A 1 184 ? -13.160 13.546 8.566 1.00 92.56 184 GLY A O 1
ATOM 1466 N N . GLU A 1 185 ? -15.251 13.933 7.820 1.00 94.56 185 GLU A N 1
ATOM 1467 C CA . GLU A 1 185 ? -15.870 12.839 8.573 1.00 94.56 185 GLU A CA 1
ATOM 1468 C C . GLU A 1 185 ? -15.510 11.475 7.991 1.00 94.56 185 GLU A C 1
ATOM 1470 O O . GLU A 1 185 ? -15.287 11.326 6.783 1.00 94.56 185 GLU A O 1
ATOM 1475 N N . TYR A 1 186 ? -15.470 10.465 8.856 1.00 94.06 186 TYR A N 1
ATOM 1476 C CA . TYR A 1 186 ? -15.196 9.093 8.451 1.00 94.06 186 TYR A CA 1
ATOM 1477 C C . TYR A 1 186 ? -16.366 8.491 7.669 1.00 94.06 186 TYR A C 1
ATOM 1479 O O . TYR A 1 186 ? -17.532 8.606 8.048 1.00 94.06 186 TYR A O 1
ATOM 1487 N N . LYS A 1 187 ? -16.043 7.809 6.568 1.00 94.50 187 LYS A N 1
ATOM 1488 C CA . LYS A 1 187 ? -17.007 7.007 5.817 1.00 94.50 187 LYS A CA 1
ATOM 1489 C C . LYS A 1 187 ? -17.430 5.806 6.661 1.00 94.50 187 LYS A C 1
ATOM 1491 O O . LYS A 1 187 ? -16.615 5.213 7.363 1.00 94.50 187 LYS A O 1
ATOM 1496 N N . LYS A 1 188 ? -18.715 5.463 6.571 1.00 93.00 188 LYS A N 1
ATOM 1497 C CA . LYS A 1 188 ? -19.337 4.351 7.304 1.00 93.00 188 LYS A CA 1
ATOM 1498 C C . LYS A 1 188 ? -18.883 2.996 6.750 1.00 93.00 188 LYS A C 1
ATOM 1500 O O . LYS A 1 188 ? -18.474 2.904 5.591 1.00 93.00 188 LYS A O 1
ATOM 1505 N N . GLY A 1 189 ? -19.030 1.951 7.561 1.00 94.31 189 GLY A N 1
ATOM 1506 C CA . GLY A 1 189 ? -18.662 0.584 7.197 1.00 94.31 189 GLY A CA 1
ATOM 1507 C C . GLY A 1 189 ? -17.150 0.365 7.151 1.00 94.31 189 GLY A C 1
ATOM 1508 O O . GLY A 1 189 ? -16.355 1.264 7.429 1.00 94.31 189 GLY A O 1
ATOM 1509 N N . LEU A 1 190 ? -16.744 -0.842 6.764 1.00 96.38 190 LEU A N 1
ATOM 1510 C CA . LEU A 1 190 ? -15.335 -1.151 6.556 1.00 96.38 190 LEU A CA 1
ATOM 1511 C C . LEU A 1 190 ? -14.802 -0.344 5.365 1.00 96.38 190 LEU A C 1
ATOM 1513 O O . LEU A 1 190 ? -15.353 -0.388 4.269 1.00 96.38 190 LEU A O 1
ATOM 1517 N N . GLN A 1 191 ? -13.704 0.381 5.577 1.00 96.81 191 GLN A N 1
ATOM 1518 C CA . GLN A 1 191 ? -13.073 1.236 4.562 1.00 96.81 191 GLN A CA 1
ATOM 1519 C C . GLN A 1 191 ? -11.624 0.822 4.286 1.00 96.81 191 GLN A C 1
ATOM 1521 O O . GLN A 1 191 ? -10.812 1.630 3.827 1.00 96.81 191 GLN A O 1
ATOM 1526 N N . SER A 1 192 ? -11.291 -0.442 4.565 1.00 97.81 192 SER A N 1
ATOM 1527 C CA . SER A 1 192 ? -9.921 -0.927 4.431 1.00 97.81 192 SER A CA 1
ATOM 1528 C C . SER A 1 192 ? -9.451 -0.887 2.980 1.00 97.81 192 SER A C 1
ATOM 1530 O O . SER A 1 192 ? -10.200 -1.205 2.059 1.00 97.81 192 SER A O 1
ATOM 1532 N N . HIS A 1 193 ? -8.216 -0.450 2.769 1.00 97.75 193 HIS A N 1
ATOM 1533 C CA . HIS A 1 193 ? -7.589 -0.312 1.459 1.00 97.75 193 HIS A CA 1
ATOM 1534 C C . HIS A 1 193 ? -6.067 -0.338 1.591 1.00 97.75 193 HIS A C 1
ATOM 1536 O O . HIS A 1 193 ? -5.530 -0.248 2.691 1.00 97.75 193 HIS A O 1
ATOM 1542 N N . ILE A 1 194 ? -5.366 -0.496 0.467 1.00 98.38 194 ILE A N 1
ATOM 1543 C CA . ILE A 1 194 ? -3.903 -0.596 0.464 1.00 98.38 194 ILE A CA 1
ATOM 1544 C C . ILE A 1 194 ? -3.324 0.544 -0.357 1.00 98.38 194 ILE A C 1
ATOM 1546 O O . ILE A 1 194 ? -3.618 0.668 -1.547 1.00 98.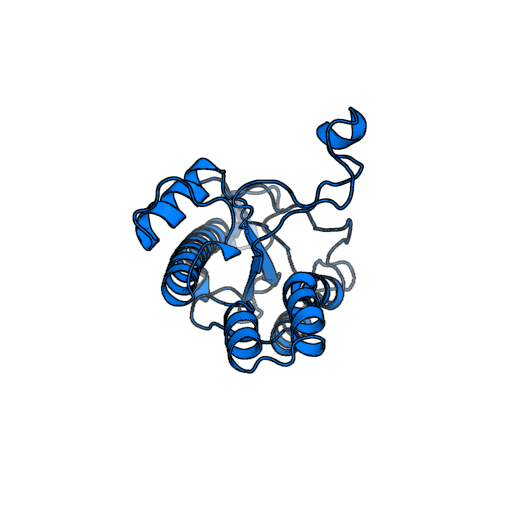38 194 ILE A O 1
ATOM 1550 N N . HIS A 1 195 ? -2.457 1.335 0.260 1.00 97.88 195 HIS A N 1
ATOM 1551 C CA . HIS A 1 195 ? -1.579 2.264 -0.438 1.00 97.88 195 HIS A CA 1
ATOM 1552 C C . HIS A 1 195 ? -0.258 1.582 -0.765 1.00 97.88 195 HIS A C 1
ATOM 1554 O O . HIS A 1 195 ? 0.302 0.890 0.077 1.00 97.88 195 HIS A O 1
ATOM 1560 N N . ILE A 1 196 ? 0.247 1.772 -1.981 1.00 98.31 196 ILE A N 1
ATOM 1561 C CA . ILE A 1 196 ? 1.481 1.136 -2.444 1.00 98.31 196 ILE A CA 1
ATOM 1562 C C . ILE A 1 196 ? 2.410 2.216 -2.974 1.00 98.31 196 ILE A C 1
ATOM 1564 O O . ILE A 1 196 ? 1.980 3.079 -3.727 1.00 98.31 196 ILE A O 1
ATOM 1568 N N . ILE A 1 197 ? 3.686 2.148 -2.616 1.00 98.00 197 ILE A N 1
ATOM 1569 C CA . ILE A 1 197 ? 4.775 2.941 -3.179 1.00 98.00 197 ILE A CA 1
ATOM 1570 C C . ILE A 1 197 ? 5.681 1.965 -3.919 1.00 98.00 197 ILE A C 1
ATOM 1572 O O . ILE A 1 197 ? 6.308 1.114 -3.295 1.00 98.00 197 ILE A O 1
ATOM 1576 N N . VAL A 1 198 ? 5.751 2.067 -5.245 1.00 97.69 198 VAL A N 1
ATOM 1577 C CA . VAL A 1 198 ? 6.580 1.189 -6.082 1.00 97.69 198 VAL A CA 1
ATOM 1578 C C . VAL A 1 198 ? 7.632 2.000 -6.820 1.00 97.69 198 VAL A C 1
ATOM 1580 O O . VAL A 1 198 ? 7.320 2.980 -7.494 1.00 97.69 198 VAL A O 1
ATOM 1583 N N . SER A 1 199 ? 8.894 1.602 -6.698 1.00 97.88 199 SER A N 1
ATOM 1584 C CA . SER A 1 199 ? 9.999 2.238 -7.408 1.00 97.88 199 SER A CA 1
ATOM 1585 C C . SER A 1 199 ? 9.814 2.128 -8.921 1.00 97.88 199 SER A C 1
ATOM 1587 O O . SER A 1 199 ? 9.329 1.126 -9.449 1.00 97.88 199 SER A O 1
ATOM 1589 N N . ARG A 1 200 ? 10.270 3.148 -9.653 1.00 96.25 200 ARG A N 1
ATOM 1590 C CA . ARG A 1 200 ? 10.396 3.073 -11.115 1.00 96.25 200 ARG A CA 1
ATOM 1591 C C . ARG A 1 200 ? 11.502 2.110 -11.551 1.00 96.25 200 ARG A C 1
ATOM 1593 O O . ARG A 1 200 ? 11.579 1.752 -12.725 1.00 96.25 200 ARG A O 1
ATOM 1600 N N . LYS A 1 201 ? 12.412 1.732 -10.664 1.00 96.69 201 LYS A N 1
ATOM 1601 C CA . LYS A 1 201 ? 13.502 0.802 -10.955 1.00 96.69 201 LYS A CA 1
ATOM 1602 C C . LYS A 1 201 ? 13.196 -0.557 -10.335 1.00 96.69 201 LYS A C 1
ATOM 1604 O O . LYS A 1 201 ? 12.517 -0.664 -9.320 1.00 96.69 201 LYS A O 1
ATOM 1609 N N . ASP A 1 202 ? 13.688 -1.601 -10.984 1.00 95.88 202 ASP A N 1
ATOM 1610 C CA . ASP A 1 202 ? 13.690 -2.936 -10.402 1.00 95.88 202 ASP A CA 1
ATOM 1611 C C . ASP A 1 202 ? 14.758 -3.054 -9.298 1.00 95.88 202 ASP A C 1
ATOM 1613 O O . ASP A 1 202 ? 15.603 -2.165 -9.122 1.00 95.88 202 ASP A O 1
ATOM 1617 N N . LYS A 1 203 ? 14.780 -4.193 -8.598 1.00 94.69 203 LYS A N 1
ATOM 1618 C CA . LYS A 1 203 ? 15.762 -4.468 -7.537 1.00 94.69 203 LYS A CA 1
ATOM 1619 C C . LYS A 1 203 ? 17.219 -4.328 -7.997 1.00 94.69 203 LYS A C 1
ATOM 1621 O O . LYS A 1 203 ? 18.042 -3.813 -7.245 1.00 94.69 203 LYS A O 1
ATOM 1626 N N . THR A 1 204 ? 17.546 -4.695 -9.241 1.00 94.50 204 THR A N 1
ATOM 1627 C CA . THR A 1 204 ? 18.920 -4.587 -9.780 1.00 94.50 204 THR A CA 1
ATOM 1628 C C . THR A 1 204 ? 19.297 -3.164 -10.219 1.00 94.50 204 THR A C 1
ATOM 1630 O O . THR A 1 204 ? 20.442 -2.883 -10.593 1.00 94.50 204 THR A O 1
ATOM 1633 N N . GLN A 1 205 ? 18.329 -2.245 -10.227 1.00 95.62 205 GLN A N 1
ATOM 1634 C CA . GLN A 1 205 ? 18.429 -0.911 -10.809 1.00 95.62 205 GLN A CA 1
ATOM 1635 C C . GLN A 1 205 ? 18.841 -0.900 -12.291 1.00 95.62 205 GLN A C 1
ATOM 1637 O O . GLN A 1 205 ? 19.422 0.084 -12.777 1.00 95.62 205 GLN A O 1
ATOM 1642 N N . ILE A 1 206 ? 18.597 -1.970 -13.048 1.00 93.00 206 ILE A N 1
ATOM 1643 C CA . ILE A 1 206 ? 18.899 -2.058 -14.486 1.00 93.00 206 ILE A CA 1
ATOM 1644 C C . ILE A 1 206 ? 17.675 -1.635 -15.296 1.00 93.00 206 ILE A C 1
ATOM 1646 O O . ILE A 1 206 ? 17.771 -0.712 -16.109 1.00 93.00 206 ILE A O 1
ATOM 1650 N N . LEU A 1 207 ? 16.507 -2.198 -15.005 1.00 93.44 207 LEU A N 1
ATOM 1651 C CA . LEU A 1 207 ? 15.268 -1.963 -15.738 1.00 93.44 207 LEU A CA 1
ATOM 1652 C C . LEU A 1 207 ? 14.572 -0.688 -15.253 1.00 93.44 207 LEU A C 1
ATOM 1654 O O . LEU A 1 207 ? 14.694 -0.295 -14.094 1.00 93.44 207 LEU A O 1
ATOM 1658 N N . LYS A 1 208 ? 13.906 0.021 -16.167 1.00 93.94 208 LYS A N 1
ATOM 1659 C CA . LYS A 1 208 ? 12.952 1.088 -15.835 1.00 93.94 208 LYS A CA 1
ATOM 1660 C C . LYS A 1 208 ? 11.556 0.513 -16.065 1.00 93.94 208 LYS A C 1
ATOM 1662 O O . LYS A 1 208 ? 11.269 0.053 -17.166 1.00 93.94 208 LYS A O 1
ATOM 1667 N N . LEU A 1 209 ? 10.726 0.542 -15.038 1.00 93.56 209 LEU A N 1
ATOM 1668 C CA . LEU A 1 209 ? 9.379 -0.004 -14.999 1.00 93.56 209 LEU A CA 1
ATOM 1669 C C . LEU A 1 209 ? 8.398 1.165 -15.017 1.00 93.56 209 LEU A C 1
ATOM 1671 O O . LEU A 1 209 ? 8.498 2.062 -14.187 1.00 93.56 209 LEU A O 1
ATOM 1675 N N . SER A 1 210 ? 7.502 1.212 -16.001 1.00 91.38 210 SER A N 1
ATOM 1676 C CA . SER A 1 210 ? 6.574 2.334 -16.180 1.00 91.38 210 SER A CA 1
ATOM 1677 C C . SER A 1 210 ? 5.158 1.814 -16.421 1.00 91.38 210 SER A C 1
ATOM 1679 O O . SER A 1 210 ? 4.837 1.481 -17.560 1.00 91.38 210 SER A O 1
ATOM 1681 N N . PRO A 1 211 ? 4.295 1.765 -15.393 1.00 90.75 211 PRO A N 1
ATOM 1682 C CA . PRO A 1 211 ? 2.922 1.269 -15.524 1.00 90.75 211 PRO A CA 1
ATOM 1683 C C . PRO A 1 211 ? 2.009 2.222 -16.311 1.00 90.75 211 PRO A C 1
ATOM 1685 O O . PRO A 1 211 ? 0.888 1.883 -16.662 1.00 90.75 211 PRO A O 1
ATOM 1688 N N . THR A 1 212 ? 2.470 3.449 -16.562 1.00 88.69 212 THR A N 1
ATOM 1689 C CA . THR A 1 212 ? 1.738 4.493 -17.291 1.00 88.69 212 THR A CA 1
ATOM 1690 C C . THR A 1 212 ? 2.153 4.602 -18.758 1.00 88.69 212 THR A C 1
ATOM 1692 O O . THR A 1 212 ? 1.804 5.579 -19.419 1.00 88.69 212 THR A O 1
ATOM 1695 N N . CYS A 1 213 ? 2.943 3.654 -19.273 1.00 83.94 213 CYS A N 1
ATOM 1696 C CA . CYS A 1 213 ? 3.296 3.661 -20.688 1.00 83.94 213 CYS A CA 1
ATOM 1697 C C . CYS A 1 213 ? 2.069 3.344 -21.561 1.00 83.94 213 CYS A C 1
ATOM 1699 O O . CYS A 1 213 ? 1.152 2.643 -21.145 1.00 83.94 213 CYS A O 1
ATOM 1701 N N . ASN A 1 214 ? 2.044 3.898 -22.776 1.00 85.00 214 ASN A N 1
ATOM 1702 C CA . ASN A 1 214 ? 0.941 3.674 -23.719 1.00 85.00 214 ASN A CA 1
ATOM 1703 C C . ASN A 1 214 ? 1.035 2.313 -24.427 1.00 85.00 214 ASN A C 1
ATOM 1705 O O . ASN A 1 214 ? 0.057 1.839 -24.998 1.00 85.00 214 ASN A O 1
ATOM 1709 N N . GLU A 1 215 ? 2.225 1.719 -24.444 1.00 85.75 215 GLU A N 1
ATOM 1710 C CA . GLU A 1 215 ? 2.486 0.418 -25.055 1.00 85.75 215 GLU A CA 1
ATOM 1711 C C . GLU A 1 215 ? 2.007 -0.699 -24.116 1.00 85.75 215 GLU A C 1
ATOM 1713 O O . GLU A 1 215 ? 2.105 -0.555 -22.901 1.00 85.75 215 GLU A O 1
ATOM 1718 N N . LYS A 1 216 ? 1.512 -1.815 -24.663 1.00 84.62 216 LYS A N 1
ATOM 1719 C CA . LYS A 1 216 ? 1.015 -2.964 -23.879 1.00 84.62 216 LYS A CA 1
ATOM 1720 C C . LYS A 1 216 ? 1.901 -4.193 -24.060 1.00 84.62 216 LYS A C 1
ATOM 1722 O O . LYS A 1 216 ? 2.700 -4.521 -23.193 1.00 84.62 216 LYS A O 1
ATOM 1727 N N . GLN A 1 217 ? 1.801 -4.830 -25.221 1.00 84.88 217 GLN A N 1
ATOM 1728 C CA . GLN A 1 217 ? 2.587 -6.007 -25.594 1.00 84.88 217 GLN A CA 1
ATOM 1729 C C . GLN A 1 217 ? 3.302 -5.746 -26.924 1.00 84.88 217 GLN A C 1
ATOM 1731 O O . GLN A 1 217 ? 3.120 -6.456 -27.909 1.00 84.88 217 GLN A O 1
ATOM 1736 N N . THR A 1 218 ? 4.068 -4.659 -26.985 1.00 84.88 218 THR A N 1
ATOM 1737 C CA . THR A 1 218 ? 4.700 -4.216 -28.230 1.00 84.88 218 THR A CA 1
ATOM 1738 C C . THR A 1 218 ? 6.112 -4.780 -28.327 1.00 84.88 218 THR A C 1
ATOM 1740 O O . THR A 1 218 ? 6.913 -4.589 -27.417 1.00 84.88 218 THR A O 1
ATOM 1743 N N . ASN A 1 219 ? 6.464 -5.402 -29.452 1.00 86.94 219 ASN A N 1
ATOM 1744 C CA . ASN A 1 219 ? 7.853 -5.755 -29.747 1.00 86.94 219 ASN A CA 1
ATOM 1745 C C . ASN A 1 219 ? 8.542 -4.594 -30.461 1.00 86.94 219 ASN A C 1
ATOM 1747 O O . ASN A 1 219 ? 8.036 -4.043 -31.441 1.00 86.94 219 ASN A O 1
ATOM 1751 N N . ARG A 1 220 ? 9.704 -4.195 -29.950 1.00 84.56 220 ARG A N 1
ATOM 1752 C CA . ARG A 1 220 ? 10.547 -3.155 -30.537 1.00 84.56 220 ARG A CA 1
ATOM 1753 C C . ARG A 1 220 ? 11.887 -3.756 -30.920 1.00 84.56 220 ARG A C 1
ATOM 1755 O O . ARG A 1 220 ? 12.430 -4.597 -30.209 1.00 84.56 220 ARG A O 1
ATOM 1762 N N . LYS A 1 221 ? 12.442 -3.271 -32.027 1.00 89.44 221 LYS A N 1
ATOM 1763 C CA . LYS A 1 221 ? 13.768 -3.651 -32.505 1.00 89.44 221 LYS A CA 1
ATOM 1764 C C . LYS A 1 221 ? 14.652 -2.411 -32.574 1.00 89.44 221 LYS A C 1
ATOM 1766 O O . LYS A 1 221 ? 14.282 -1.432 -33.216 1.00 89.44 221 LYS A O 1
ATOM 1771 N N . ILE A 1 222 ? 15.803 -2.445 -31.906 1.00 82.56 222 ILE A N 1
ATOM 1772 C CA . ILE A 1 222 ? 16.863 -1.435 -32.045 1.00 82.56 2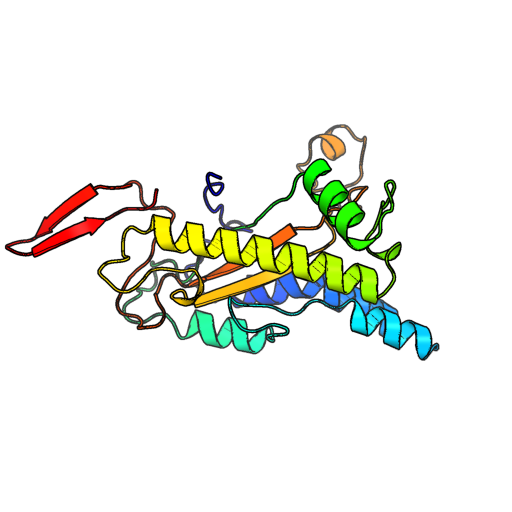22 ILE A CA 1
ATOM 1773 C C . ILE A 1 222 ? 18.124 -2.166 -32.501 1.00 82.56 222 ILE A C 1
ATOM 1775 O O . ILE A 1 222 ? 18.711 -2.951 -31.753 1.00 82.56 222 ILE A O 1
ATOM 1779 N N . GLY A 1 223 ? 18.538 -1.913 -33.745 1.00 88.50 223 GLY A N 1
ATOM 1780 C CA . GLY A 1 223 ? 19.616 -2.663 -34.387 1.00 88.50 223 GLY A CA 1
ATOM 1781 C C . GLY A 1 223 ? 19.271 -4.153 -34.480 1.00 88.50 223 GLY A C 1
ATOM 1782 O O . GLY A 1 223 ? 18.217 -4.518 -35.000 1.00 88.50 223 GLY A O 1
ATOM 1783 N N . ASN A 1 224 ? 20.140 -5.005 -33.933 1.00 87.50 224 ASN A N 1
ATOM 1784 C CA . ASN A 1 224 ? 19.933 -6.458 -33.884 1.00 87.50 224 ASN A CA 1
ATOM 1785 C C . ASN A 1 224 ? 19.224 -6.936 -32.607 1.00 87.50 224 ASN A C 1
ATOM 1787 O O . ASN A 1 224 ? 18.942 -8.123 -32.489 1.00 87.50 224 ASN A O 1
ATOM 1791 N N . ASN A 1 225 ? 18.925 -6.036 -31.666 1.00 82.06 225 ASN A N 1
ATOM 1792 C CA . ASN A 1 225 ? 18.274 -6.393 -30.411 1.00 82.06 225 ASN A CA 1
ATOM 1793 C C . ASN A 1 225 ? 16.761 -6.230 -30.529 1.00 82.06 225 ASN A C 1
ATOM 1795 O O . ASN A 1 225 ? 16.276 -5.158 -30.902 1.00 82.06 225 ASN A O 1
ATOM 1799 N N . GLU A 1 226 ? 16.028 -7.267 -30.143 1.00 83.62 226 GLU A N 1
ATOM 1800 C CA . GLU A 1 226 ? 14.578 -7.235 -29.990 1.00 83.62 226 GLU A CA 1
ATOM 1801 C C . GLU A 1 226 ? 14.218 -7.198 -28.503 1.00 83.62 226 GLU A C 1
ATOM 1803 O O . GLU A 1 226 ? 14.870 -7.825 -27.665 1.00 83.62 226 GLU A O 1
ATOM 1808 N N . TYR A 1 227 ? 13.220 -6.398 -28.147 1.00 81.06 227 TYR A N 1
ATOM 1809 C CA . TYR A 1 227 ? 12.749 -6.297 -26.778 1.00 81.06 227 TYR A CA 1
ATOM 1810 C C . TYR A 1 227 ? 11.252 -5.997 -26.744 1.00 81.06 227 TYR A C 1
ATOM 1812 O O . TYR A 1 227 ? 10.761 -5.096 -27.423 1.00 81.06 227 TYR A O 1
ATOM 1820 N N . GLN A 1 228 ? 10.537 -6.728 -25.893 1.00 83.69 228 GLN A N 1
ATOM 1821 C CA . GLN A 1 228 ? 9.140 -6.447 -25.580 1.00 83.69 228 GLN A CA 1
ATOM 1822 C C . GLN A 1 228 ? 9.052 -5.177 -24.725 1.00 83.69 228 GLN A C 1
ATOM 1824 O O . GLN A 1 228 ? 9.946 -4.906 -23.922 1.00 83.69 228 GLN A O 1
ATOM 1829 N N . VAL A 1 229 ? 8.034 -4.348 -24.894 1.00 82.62 229 VAL A N 1
ATOM 1830 C CA . VAL A 1 229 ? 7.765 -3.162 -24.072 1.00 82.62 229 VAL A CA 1
ATOM 1831 C C . VAL A 1 229 ? 6.277 -3.046 -23.806 1.00 82.62 229 VAL A C 1
ATOM 1833 O O . VAL A 1 229 ? 5.452 -3.431 -24.636 1.00 82.62 229 VAL A O 1
ATOM 1836 N N . GLY A 1 230 ? 5.962 -2.446 -22.666 1.00 84.56 230 GLY A N 1
ATOM 1837 C CA . GLY A 1 230 ? 4.620 -2.023 -22.325 1.00 84.56 230 GLY A CA 1
ATOM 1838 C C . GLY A 1 230 ? 4.213 -2.401 -20.909 1.00 84.56 230 GLY A C 1
ATOM 1839 O O . GLY A 1 230 ? 5.011 -2.946 -20.143 1.00 84.56 230 GLY A O 1
ATOM 1840 N N . PHE A 1 231 ? 2.978 -2.047 -20.579 1.00 89.38 231 PHE A N 1
ATOM 1841 C CA . PHE A 1 231 ? 2.285 -2.440 -19.366 1.00 89.38 231 PHE A CA 1
ATOM 1842 C C . PHE A 1 231 ? 0.845 -2.800 -19.728 1.00 89.38 231 PHE A C 1
ATOM 1844 O O . PHE A 1 231 ? 0.136 -1.965 -20.295 1.00 89.38 231 PHE A O 1
ATOM 1851 N N . ASP A 1 232 ? 0.434 -4.039 -19.465 1.00 82.44 232 ASP A N 1
ATOM 1852 C CA . ASP A 1 232 ? -0.893 -4.534 -19.862 1.00 82.44 232 ASP A CA 1
ATOM 1853 C C . ASP A 1 232 ? -2.006 -4.243 -18.842 1.00 82.44 232 ASP A C 1
ATOM 1855 O O . ASP A 1 232 ? -1.763 -4.396 -17.621 1.00 82.44 232 ASP A O 1
#

pLDDT: mean 91.85, std 12.52, range [33.16, 98.81]